Protein AF-X1TTU9-F1 (afdb_monomer)

Structure (mmCIF, N/CA/C/O backbone):
data_AF-X1TTU9-F1
#
_entry.id   AF-X1TTU9-F1
#
loop_
_atom_site.group_PDB
_atom_site.id
_atom_site.type_symbol
_atom_site.label_atom_id
_atom_site.label_alt_id
_atom_site.label_comp_id
_atom_site.label_asym_id
_atom_site.label_entity_id
_atom_site.label_seq_id
_atom_site.pdbx_PDB_ins_code
_atom_site.Cartn_x
_atom_site.Cartn_y
_atom_site.Cartn_z
_atom_site.occupancy
_atom_site.B_iso_or_equiv
_atom_site.auth_seq_id
_atom_site.auth_comp_id
_atom_site.auth_asym_id
_atom_site.auth_atom_id
_atom_site.pdbx_PDB_model_num
ATOM 1 N N . GLN A 1 1 ? -13.436 -15.007 9.966 1.00 61.19 1 GLN A N 1
ATOM 2 C CA . GLN A 1 1 ? -13.806 -14.209 8.776 1.00 61.19 1 GLN A CA 1
ATOM 3 C C . GLN A 1 1 ? -12.662 -14.328 7.769 1.00 61.19 1 GLN A C 1
ATOM 5 O O . GLN A 1 1 ? -11.528 -14.235 8.210 1.00 61.19 1 GLN A O 1
ATOM 10 N N . LEU A 1 2 ? -12.915 -14.636 6.487 1.00 86.12 2 LEU A N 1
ATOM 11 C CA . LEU A 1 2 ? -11.854 -14.957 5.498 1.00 86.12 2 LEU A CA 1
ATOM 12 C C . LEU A 1 2 ? -11.756 -13.965 4.325 1.00 86.12 2 LEU A C 1
ATOM 14 O O . LEU A 1 2 ? -10.902 -14.127 3.462 1.00 86.12 2 LEU A O 1
ATOM 18 N N . ILE A 1 3 ? -12.648 -12.972 4.262 1.00 93.69 3 ILE A N 1
ATOM 19 C CA . ILE A 1 3 ? -12.737 -12.020 3.150 1.00 93.69 3 ILE A CA 1
ATOM 20 C C . ILE A 1 3 ? -12.595 -10.604 3.705 1.00 93.69 3 ILE A C 1
ATOM 22 O O . ILE A 1 3 ? -13.312 -10.235 4.641 1.00 93.69 3 ILE A O 1
ATOM 26 N N . SER A 1 4 ? -11.697 -9.834 3.090 1.00 93.62 4 SER A N 1
ATOM 27 C CA . SER A 1 4 ? -11.524 -8.397 3.295 1.00 93.62 4 SER A CA 1
ATOM 28 C C . SER A 1 4 ? -11.776 -7.662 1.979 1.00 93.62 4 SER A C 1
ATOM 30 O O . SER A 1 4 ? -11.361 -8.128 0.916 1.00 93.62 4 SER A O 1
ATOM 32 N N . VAL A 1 5 ? -12.494 -6.543 2.040 1.00 95.69 5 VAL A N 1
ATOM 33 C CA . VAL A 1 5 ? -12.853 -5.712 0.889 1.00 95.69 5 VAL A CA 1
ATOM 34 C C . VAL A 1 5 ? -12.137 -4.371 0.998 1.00 95.69 5 VAL A C 1
ATOM 36 O O . VAL A 1 5 ? -12.402 -3.582 1.906 1.00 95.69 5 VAL A O 1
ATOM 39 N N . ASN A 1 6 ? -11.255 -4.104 0.035 1.00 92.25 6 ASN A N 1
ATOM 40 C CA . ASN A 1 6 ? -10.406 -2.914 -0.029 1.00 92.25 6 ASN A CA 1
ATOM 41 C C . ASN A 1 6 ? -10.705 -2.070 -1.283 1.00 92.25 6 ASN A C 1
ATOM 43 O O . ASN A 1 6 ? -11.338 -2.547 -2.223 1.00 92.25 6 ASN A O 1
ATOM 47 N N . GLY A 1 7 ? -10.167 -0.845 -1.323 1.00 81.12 7 GLY A N 1
ATOM 48 C CA . GLY A 1 7 ? -10.163 0.033 -2.502 1.00 81.12 7 GLY A CA 1
ATOM 49 C C . GLY A 1 7 ? -11.429 0.874 -2.688 1.00 81.12 7 GLY A C 1
ATOM 50 O O . GLY A 1 7 ? -12.451 0.612 -2.062 1.00 81.12 7 GLY A O 1
ATOM 51 N N . VAL A 1 8 ? -11.347 1.890 -3.552 1.00 79.62 8 VAL A N 1
ATOM 52 C CA . VAL A 1 8 ? -12.430 2.844 -3.855 1.00 79.62 8 VAL A CA 1
ATOM 53 C C . VAL A 1 8 ? -12.828 2.821 -5.337 1.00 79.62 8 VAL A C 1
ATOM 55 O O . VAL A 1 8 ? -11.989 2.491 -6.181 1.00 79.62 8 VAL A O 1
ATOM 58 N N . PRO A 1 9 ? -14.060 3.251 -5.674 1.00 78.00 9 PRO A N 1
ATOM 59 C CA . PRO A 1 9 ? -15.167 3.536 -4.753 1.00 78.00 9 PRO A CA 1
ATOM 60 C C . PRO A 1 9 ? -15.991 2.276 -4.438 1.00 78.00 9 PRO A C 1
ATOM 62 O O . PRO A 1 9 ? -16.309 1.495 -5.338 1.00 78.00 9 PRO A O 1
ATOM 65 N N . LYS A 1 10 ? -16.383 2.095 -3.169 1.00 93.00 10 LYS A N 1
ATOM 66 C CA . LYS A 1 10 ? -17.421 1.126 -2.783 1.00 93.00 10 LYS A CA 1
ATOM 67 C C . LYS A 1 10 ? -18.764 1.851 -2.738 1.00 93.00 10 LYS A C 1
ATOM 69 O O . LYS A 1 10 ? -18.966 2.724 -1.902 1.00 93.00 10 LYS A O 1
ATOM 74 N N . ASP A 1 11 ? -19.677 1.503 -3.640 1.00 93.31 11 ASP A N 1
ATOM 75 C CA . ASP A 1 11 ? -21.033 2.054 -3.604 1.00 93.31 11 ASP A CA 1
ATOM 76 C C . ASP A 1 11 ? -21.875 1.457 -2.455 1.00 93.31 11 ASP A C 1
ATOM 78 O O . ASP A 1 11 ? -21.526 0.436 -1.848 1.00 93.31 11 ASP A O 1
ATOM 82 N N . GLU A 1 12 ? -23.016 2.089 -2.164 1.00 94.88 12 GLU A N 1
ATOM 83 C CA . GLU A 1 12 ? -23.943 1.655 -1.111 1.00 94.88 12 GLU A CA 1
ATOM 84 C C . GLU A 1 12 ? -24.384 0.192 -1.295 1.00 94.88 12 GLU A C 1
ATOM 86 O O . GLU A 1 12 ? -24.512 -0.557 -0.322 1.00 94.88 12 GLU A O 1
ATOM 91 N N . GLN A 1 13 ? -24.588 -0.258 -2.539 1.00 95.94 13 GLN A N 1
ATOM 92 C CA . GLN A 1 13 ? -25.007 -1.631 -2.823 1.00 95.94 13 GLN A CA 1
ATOM 93 C C . GLN A 1 13 ? -23.890 -2.635 -2.497 1.00 95.94 13 GLN A C 1
ATOM 95 O O . GLN A 1 13 ? -24.151 -3.721 -1.970 1.00 95.94 13 GLN A O 1
ATOM 100 N N . HIS A 1 14 ? -22.644 -2.288 -2.810 1.00 96.19 14 HIS A N 1
ATOM 101 C CA . HIS A 1 14 ? -21.459 -3.070 -2.508 1.00 96.19 14 HIS A CA 1
ATOM 102 C C . HIS A 1 14 ? -21.266 -3.191 -1.000 1.00 96.19 14 HIS A C 1
ATOM 104 O O . HIS A 1 14 ? -21.102 -4.308 -0.507 1.00 96.19 14 HIS A O 1
ATOM 110 N N . ILE A 1 15 ? -21.385 -2.085 -0.266 1.00 97.00 15 ILE A N 1
ATOM 111 C CA . ILE A 1 15 ? -21.296 -2.067 1.199 1.00 97.00 15 ILE A CA 1
ATOM 112 C C . ILE A 1 15 ? -22.413 -2.904 1.829 1.00 97.00 15 ILE A C 1
ATOM 114 O O . ILE A 1 15 ? -22.133 -3.777 2.648 1.00 97.00 15 ILE A O 1
ATOM 118 N N . ASN A 1 16 ? -23.659 -2.759 1.373 1.00 96.81 16 ASN A N 1
ATOM 119 C CA . ASN A 1 16 ? -24.776 -3.585 1.842 1.00 96.81 16 ASN A CA 1
ATOM 120 C C . ASN A 1 16 ? -24.522 -5.089 1.660 1.00 96.81 16 ASN A C 1
ATOM 122 O O . ASN A 1 16 ? -24.826 -5.897 2.543 1.00 96.81 16 ASN A O 1
ATOM 126 N N . ARG A 1 17 ? -23.943 -5.495 0.519 1.00 96.56 17 ARG A N 1
ATOM 127 C CA . ARG A 1 17 ? -23.533 -6.892 0.303 1.00 96.56 17 ARG A CA 1
ATOM 128 C C . ARG A 1 17 ? -22.432 -7.306 1.275 1.00 96.56 17 ARG A C 1
ATOM 130 O O . ARG A 1 17 ? -22.514 -8.407 1.812 1.00 96.56 17 ARG A O 1
ATOM 137 N N . CYS A 1 18 ? -21.445 -6.445 1.512 1.00 96.69 18 CYS A N 1
ATOM 138 C CA . CYS A 1 18 ? -20.353 -6.713 2.443 1.00 96.69 18 CYS A CA 1
ATOM 139 C C . CYS A 1 18 ? -20.877 -6.988 3.860 1.00 96.69 18 CYS A C 1
ATOM 141 O O . CYS A 1 18 ? -20.596 -8.047 4.424 1.00 96.69 18 CYS A O 1
ATOM 143 N N . VAL A 1 19 ? -21.728 -6.103 4.386 1.00 96.81 19 VAL A N 1
ATOM 144 C CA . VAL A 1 19 ? -22.351 -6.260 5.711 1.00 96.81 19 VAL A CA 1
ATOM 145 C C . VAL A 1 19 ? -23.201 -7.535 5.779 1.00 96.81 19 VAL A C 1
ATOM 147 O O . VAL A 1 19 ? -23.077 -8.339 6.707 1.00 96.81 19 VAL A O 1
ATOM 150 N N . ARG A 1 20 ? -24.018 -7.803 4.750 1.00 96.50 20 ARG A N 1
ATOM 151 C CA . ARG A 1 20 ? -24.849 -9.019 4.681 1.00 96.50 20 ARG A CA 1
ATOM 152 C C . ARG A 1 20 ? -24.027 -10.308 4.671 1.00 96.50 20 ARG A C 1
ATOM 154 O O . ARG A 1 20 ? -24.479 -11.320 5.204 1.00 96.50 20 ARG A O 1
ATOM 161 N N . GLN A 1 21 ? -22.849 -10.299 4.060 1.00 96.25 21 GLN A N 1
ATOM 162 C CA . GLN A 1 21 ? -21.954 -11.457 4.037 1.00 96.25 21 GLN A CA 1
ATOM 163 C C . GLN A 1 21 ? -21.027 -11.514 5.256 1.00 96.25 21 GLN A C 1
ATOM 165 O O . GLN A 1 21 ? -20.333 -12.510 5.439 1.00 96.25 21 GLN A O 1
ATOM 170 N N . GLY A 1 22 ? -21.032 -10.477 6.101 1.00 94.62 22 GLY A N 1
ATOM 171 C CA . GLY A 1 22 ? -20.121 -10.367 7.231 1.00 94.62 22 GLY A CA 1
ATOM 172 C C . GLY A 1 22 ? -18.674 -10.412 6.757 1.00 94.62 22 GLY A C 1
ATOM 173 O O . GLY A 1 22 ? -17.899 -11.219 7.264 1.00 94.62 22 GLY A O 1
ATOM 174 N N . VAL A 1 23 ? -18.313 -9.608 5.752 1.00 95.06 23 VAL A N 1
ATOM 175 C CA . VAL A 1 23 ? -16.916 -9.428 5.310 1.00 95.06 23 VAL A CA 1
ATOM 176 C C . VAL A 1 23 ? -16.310 -8.205 5.984 1.00 95.06 23 VAL A C 1
ATOM 178 O O . VAL A 1 23 ? -17.029 -7.286 6.374 1.00 95.06 23 VAL A O 1
ATOM 181 N N . ARG A 1 24 ? -14.985 -8.196 6.116 1.00 95.81 24 ARG A N 1
ATOM 182 C CA . ARG A 1 24 ? -14.265 -7.046 6.654 1.00 95.81 24 ARG A CA 1
ATOM 183 C C . ARG A 1 24 ? -14.185 -5.955 5.599 1.00 95.81 24 ARG A C 1
ATOM 185 O O . ARG A 1 24 ? -13.967 -6.262 4.427 1.00 95.81 24 ARG A O 1
ATOM 192 N N . ILE A 1 25 ? -14.344 -4.700 6.004 1.00 97.38 25 ILE A N 1
ATOM 193 C CA . ILE A 1 25 ? -14.293 -3.559 5.084 1.00 97.38 25 ILE A CA 1
ATOM 194 C C . ILE A 1 25 ? -13.137 -2.646 5.479 1.00 97.38 25 ILE A C 1
ATOM 196 O O . ILE A 1 25 ? -13.065 -2.171 6.608 1.00 97.38 25 ILE A O 1
ATOM 200 N N . THR A 1 26 ? -12.236 -2.373 4.543 1.00 97.19 26 THR A N 1
ATOM 201 C CA . THR A 1 26 ? -11.223 -1.330 4.712 1.00 97.19 26 THR A CA 1
ATOM 202 C C . THR A 1 26 ? -11.758 -0.029 4.127 1.00 97.19 26 THR A C 1
ATOM 204 O O . THR A 1 26 ? -11.916 0.089 2.906 1.00 97.19 26 THR A O 1
ATOM 207 N N . ILE A 1 27 ? -12.042 0.926 5.007 1.00 96.88 27 ILE A N 1
ATOM 208 C CA . ILE A 1 27 ? -12.545 2.257 4.676 1.00 96.88 27 ILE A CA 1
ATOM 209 C C . ILE A 1 27 ? -11.408 3.082 4.078 1.00 96.88 27 ILE A C 1
ATOM 211 O O . ILE A 1 27 ? -10.314 3.163 4.645 1.00 96.88 27 ILE A O 1
ATOM 215 N N . ASP A 1 28 ? -11.681 3.674 2.920 1.00 93.62 28 ASP A N 1
ATOM 216 C CA . ASP A 1 28 ? -10.693 4.399 2.106 1.00 93.62 28 ASP A CA 1
ATOM 217 C C . ASP A 1 28 ? -11.220 5.771 1.624 1.00 93.62 28 ASP A C 1
ATOM 219 O O . ASP A 1 28 ? -10.519 6.508 0.939 1.00 93.62 28 ASP A O 1
ATOM 223 N N . SER A 1 29 ? -12.455 6.131 1.996 1.00 91.75 29 SER A N 1
ATOM 224 C CA . SER A 1 29 ? -13.060 7.457 1.788 1.00 91.75 29 SER A CA 1
ATOM 225 C C . SER A 1 29 ? -14.111 7.751 2.867 1.00 91.75 29 SER A C 1
ATOM 227 O O . SER A 1 29 ? -14.613 6.823 3.508 1.00 91.75 29 SER A O 1
ATOM 229 N N . LEU A 1 30 ? -14.416 9.032 3.104 1.00 90.50 30 LEU A N 1
ATOM 230 C CA . LEU A 1 30 ? -15.305 9.468 4.191 1.00 90.50 30 LEU A CA 1
ATOM 231 C C . LEU A 1 30 ? -16.747 8.974 4.000 1.00 90.50 30 LEU A C 1
ATOM 233 O O . LEU A 1 30 ? -17.415 8.605 4.964 1.00 90.50 30 LEU A O 1
ATOM 237 N N . GLU A 1 31 ? -17.208 8.938 2.751 1.00 89.75 31 GLU A N 1
ATOM 238 C CA . GLU A 1 31 ? -18.581 8.611 2.364 1.00 89.75 31 GLU A CA 1
ATOM 239 C C . GLU A 1 31 ? -18.940 7.145 2.644 1.00 89.75 31 GLU A C 1
ATOM 241 O O . GLU A 1 31 ? -20.110 6.812 2.827 1.00 89.75 31 GLU A O 1
ATOM 246 N N . GLU A 1 32 ? -17.945 6.253 2.697 1.00 94.69 32 GLU A N 1
ATOM 247 C CA . GLU A 1 32 ? -18.173 4.828 2.948 1.00 94.69 32 GLU A CA 1
ATOM 248 C C . GLU A 1 32 ? -18.738 4.565 4.349 1.00 94.69 32 GLU A C 1
ATOM 250 O O . GLU A 1 32 ? -19.518 3.627 4.515 1.00 94.69 32 GLU A O 1
ATOM 255 N N . LEU A 1 33 ? -18.390 5.383 5.351 1.00 95.88 33 LEU A N 1
ATOM 256 C CA . LEU A 1 33 ? -18.820 5.151 6.731 1.00 95.88 33 LEU A CA 1
ATOM 257 C C . LEU A 1 33 ? -20.339 5.273 6.894 1.00 95.88 33 LEU A C 1
ATOM 259 O O . LEU A 1 33 ? -20.942 4.425 7.549 1.00 95.88 33 LEU A O 1
ATOM 263 N N . ASP A 1 34 ? -20.964 6.264 6.258 1.00 94.81 34 ASP A N 1
ATOM 264 C CA . ASP A 1 34 ? -22.411 6.485 6.372 1.00 94.81 34 ASP A CA 1
ATOM 265 C C . ASP A 1 34 ? -23.200 5.310 5.765 1.00 94.81 34 ASP A C 1
ATOM 267 O O . ASP A 1 34 ? -24.204 4.855 6.320 1.00 94.81 34 ASP A O 1
ATOM 271 N N . TYR A 1 35 ? -22.711 4.746 4.654 1.00 96.00 35 TYR A N 1
ATOM 272 C CA . TYR A 1 35 ? -23.292 3.538 4.064 1.00 96.00 35 TYR A CA 1
ATOM 273 C C . TYR A 1 35 ? -23.089 2.303 4.949 1.00 96.00 35 TYR A C 1
ATOM 275 O O . TYR A 1 35 ? -23.983 1.456 5.022 1.00 96.00 35 TYR A O 1
ATOM 283 N N . ILE A 1 36 ? -21.930 2.181 5.610 1.00 97.50 36 ILE A N 1
ATOM 284 C CA . ILE A 1 36 ? -21.631 1.067 6.521 1.00 97.50 36 ILE A CA 1
ATOM 285 C C . ILE A 1 36 ? -22.546 1.130 7.742 1.00 97.50 36 ILE A C 1
ATOM 287 O O . ILE A 1 36 ? -23.181 0.128 8.059 1.00 97.50 36 ILE A O 1
ATOM 291 N N . GLU A 1 37 ? -22.655 2.290 8.391 1.00 97.06 37 GLU A N 1
ATOM 292 C CA . GLU A 1 37 ? -23.492 2.501 9.576 1.00 97.06 37 GLU A CA 1
ATOM 293 C C . GLU A 1 37 ? -24.964 2.190 9.284 1.00 97.06 37 GLU A C 1
ATOM 295 O O . GLU A 1 37 ? -25.609 1.432 10.020 1.00 97.06 37 GLU A O 1
ATOM 300 N N . LYS A 1 38 ? -25.480 2.713 8.164 1.00 97.00 38 LYS A N 1
ATOM 301 C CA . LYS A 1 38 ? -26.844 2.443 7.707 1.00 97.00 38 LYS A CA 1
ATOM 302 C C . LYS A 1 38 ? -27.068 0.948 7.477 1.00 97.00 38 LYS A C 1
ATOM 304 O O . LYS A 1 38 ? -27.996 0.377 8.045 1.00 97.00 38 LYS A O 1
ATOM 309 N N . ALA A 1 39 ? -26.209 0.300 6.689 1.00 97.69 39 ALA A N 1
ATOM 310 C CA . ALA A 1 39 ? -26.349 -1.120 6.370 1.00 97.69 39 ALA A CA 1
ATOM 311 C C . ALA A 1 39 ? -26.217 -2.015 7.615 1.00 97.69 39 ALA A C 1
ATOM 313 O O . ALA A 1 39 ? -26.964 -2.983 7.761 1.00 97.69 39 ALA A O 1
ATOM 314 N N . ALA A 1 40 ? -25.287 -1.698 8.518 1.00 97.75 40 ALA A N 1
ATOM 315 C CA . ALA A 1 40 ? -25.072 -2.420 9.768 1.00 97.75 40 ALA A CA 1
ATOM 316 C C . ALA A 1 40 ? -26.302 -2.341 10.685 1.00 97.75 40 ALA A C 1
ATOM 318 O O . ALA A 1 40 ? -26.746 -3.363 11.215 1.00 97.75 40 ALA A O 1
ATOM 319 N N . SER A 1 41 ? -26.902 -1.154 10.788 1.00 96.88 41 SER A N 1
ATOM 320 C CA . SER A 1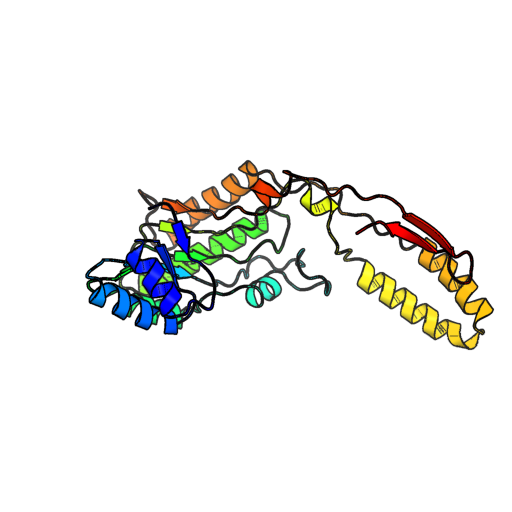 41 ? -28.106 -0.911 11.587 1.00 96.88 41 SER A CA 1
ATOM 321 C C . SER A 1 41 ? -29.348 -1.576 10.989 1.00 96.88 41 SER A C 1
ATOM 323 O O . SER A 1 41 ? -30.067 -2.280 11.694 1.00 96.88 41 SER A O 1
ATOM 325 N N . GLU A 1 42 ? -29.584 -1.430 9.680 1.00 97.31 42 GLU A N 1
ATOM 326 C CA . GLU A 1 42 ? -30.736 -2.036 8.991 1.00 97.31 42 GLU A CA 1
ATOM 327 C C . GLU A 1 42 ? -30.702 -3.573 9.020 1.00 97.31 42 GLU A C 1
ATOM 329 O O . GLU A 1 42 ? -31.747 -4.223 9.080 1.00 97.31 42 GLU A O 1
ATOM 334 N N . LEU A 1 43 ? -29.506 -4.166 8.978 1.00 96.69 43 LEU A N 1
ATOM 335 C CA . LEU A 1 43 ? -29.321 -5.619 8.998 1.00 96.69 43 LEU A CA 1
ATOM 336 C C . LEU A 1 43 ? -29.153 -6.192 10.413 1.00 96.69 43 LEU A C 1
ATOM 338 O O . LEU A 1 43 ? -29.123 -7.419 10.545 1.00 96.69 43 LEU A O 1
ATOM 342 N N . GLY A 1 44 ? -29.032 -5.345 11.441 1.00 96.00 44 GLY A N 1
ATOM 343 C CA . GLY A 1 44 ? -28.788 -5.755 12.827 1.00 96.00 44 GLY A CA 1
ATOM 344 C C . GLY A 1 44 ? -27.497 -6.561 12.983 1.00 96.00 44 GLY A C 1
ATOM 345 O O . GLY A 1 44 ? -27.500 -7.620 13.613 1.00 96.00 44 GLY A O 1
ATOM 346 N N . ARG A 1 45 ? -26.412 -6.127 12.328 1.00 94.75 45 ARG A N 1
ATOM 347 C CA . ARG A 1 45 ? -25.124 -6.834 12.312 1.00 94.75 45 ARG A CA 1
ATOM 348 C C . ARG A 1 45 ? -23.968 -5.907 12.632 1.00 94.75 45 ARG A C 1
ATOM 350 O O . ARG A 1 45 ? -23.795 -4.892 11.966 1.00 94.75 45 ARG A O 1
ATOM 357 N N . THR A 1 46 ? -23.097 -6.352 13.531 1.00 96.38 46 THR A N 1
ATOM 358 C CA . THR A 1 46 ? -21.806 -5.706 13.760 1.00 96.38 46 THR A CA 1
ATOM 359 C C . THR A 1 46 ? -20.876 -5.927 12.567 1.00 96.38 46 THR A C 1
ATOM 361 O O . THR A 1 46 ? -20.591 -7.067 12.189 1.00 96.38 46 THR A O 1
ATOM 364 N N . THR A 1 47 ? -20.406 -4.836 11.966 1.00 97.19 47 THR A N 1
ATOM 365 C CA . THR A 1 47 ? -19.462 -4.854 10.841 1.00 97.19 47 THR A CA 1
ATOM 366 C C . THR A 1 47 ? -18.072 -4.467 11.314 1.00 97.19 47 THR A C 1
ATOM 368 O O . THR A 1 47 ? -17.885 -3.389 11.867 1.00 97.19 47 THR A O 1
ATOM 371 N N . GLN A 1 48 ? -17.088 -5.326 11.054 1.00 97.75 48 GLN A N 1
ATOM 372 C CA . GLN A 1 48 ? -15.689 -5.041 11.364 1.00 97.75 48 GLN A CA 1
ATOM 373 C C . GLN A 1 48 ? -15.044 -4.214 10.257 1.00 97.75 48 GLN A C 1
ATOM 375 O O . GLN A 1 48 ? -15.084 -4.598 9.079 1.00 97.75 48 GLN A O 1
ATOM 380 N N . VAL A 1 49 ? -14.419 -3.104 10.643 1.00 98.00 49 VAL A N 1
ATOM 381 C CA . VAL A 1 49 ? -13.800 -2.156 9.718 1.00 98.00 49 VAL A CA 1
ATOM 382 C C . VAL A 1 49 ? -12.353 -1.842 10.074 1.00 98.00 49 VAL A C 1
ATOM 384 O O . VAL A 1 49 ? -11.954 -1.849 11.239 1.00 98.00 49 VAL A O 1
ATOM 387 N N . ARG A 1 50 ? -11.566 -1.527 9.045 1.00 97.75 50 ARG A N 1
ATOM 388 C CA . ARG A 1 50 ? -10.227 -0.941 9.167 1.00 97.75 50 ARG A CA 1
ATOM 389 C C . ARG A 1 50 ? -10.206 0.441 8.538 1.00 97.75 50 ARG A C 1
ATOM 391 O O . ARG A 1 50 ? -10.899 0.661 7.548 1.00 97.75 50 ARG A O 1
ATOM 398 N N . LEU A 1 51 ? -9.357 1.328 9.043 1.00 98.00 51 LEU A N 1
ATOM 399 C CA . LEU A 1 51 ? -9.069 2.609 8.392 1.00 98.00 51 LEU A CA 1
ATOM 400 C C . LEU A 1 51 ? -7.776 2.496 7.580 1.00 98.00 51 LEU A C 1
ATOM 402 O O . LEU A 1 51 ? -6.744 2.062 8.104 1.00 98.00 51 LEU A O 1
ATOM 406 N N . ARG A 1 52 ? -7.823 2.867 6.296 1.00 97.50 52 ARG A N 1
ATOM 407 C CA . ARG A 1 52 ? -6.641 2.854 5.432 1.00 97.50 52 ARG A CA 1
ATOM 408 C C . ARG A 1 52 ? -5.802 4.107 5.638 1.00 97.50 52 ARG A C 1
ATOM 410 O O . ARG A 1 52 ? -6.184 5.178 5.186 1.00 97.50 52 ARG A O 1
ATOM 417 N N . LEU A 1 53 ? -4.644 3.966 6.267 1.00 96.88 53 LEU A N 1
ATOM 418 C CA . LEU A 1 53 ? -3.683 5.049 6.439 1.00 96.88 53 LEU A CA 1
ATOM 419 C C . LEU A 1 53 ? -2.858 5.259 5.169 1.00 96.88 53 LEU A C 1
ATOM 421 O O . LEU A 1 53 ? -2.567 4.316 4.425 1.00 96.88 53 LEU A O 1
ATOM 425 N N . LYS A 1 54 ? -2.420 6.504 4.970 1.00 93.31 54 LYS A N 1
ATOM 426 C CA . LYS A 1 54 ? -1.434 6.870 3.950 1.00 93.31 54 LYS A CA 1
ATOM 427 C C . LYS A 1 54 ? -0.271 7.665 4.553 1.00 93.31 54 LYS A C 1
ATOM 429 O O . LYS A 1 54 ? -0.159 8.869 4.321 1.00 93.31 54 LYS A O 1
ATOM 434 N N . PRO A 1 55 ? 0.595 7.021 5.355 1.00 94.00 55 PRO A N 1
ATOM 435 C CA . PRO A 1 55 ? 1.696 7.718 6.002 1.00 94.00 55 PRO A CA 1
ATOM 436 C C . PRO A 1 55 ? 2.782 8.110 4.982 1.00 94.00 55 PRO A C 1
ATOM 438 O O . PRO A 1 55 ? 3.109 7.318 4.098 1.00 94.00 55 PRO A O 1
ATOM 441 N N . PRO A 1 56 ? 3.396 9.297 5.087 1.00 92.44 56 PRO A N 1
ATOM 442 C CA . PRO A 1 56 ? 4.520 9.667 4.232 1.00 92.44 56 PRO A CA 1
ATOM 443 C C . PRO A 1 56 ? 5.789 8.879 4.599 1.00 92.44 56 PRO A C 1
ATOM 445 O O . PRO A 1 56 ? 6.217 8.868 5.754 1.00 92.44 56 PRO A O 1
ATOM 448 N N . VAL A 1 57 ? 6.436 8.258 3.607 1.00 92.62 57 VAL A N 1
ATOM 449 C CA . VAL A 1 57 ? 7.663 7.448 3.778 1.00 92.62 57 VAL A CA 1
ATOM 450 C C . VAL A 1 57 ? 8.919 8.325 3.649 1.00 92.62 57 VAL A C 1
ATOM 452 O O . VAL A 1 57 ? 9.761 8.121 2.780 1.00 92.62 57 VAL A O 1
ATOM 455 N N . SER A 1 58 ? 9.040 9.345 4.501 1.00 89.75 58 SER A N 1
ATOM 456 C CA . SER A 1 58 ? 10.053 10.408 4.355 1.00 89.75 58 SER A CA 1
ATOM 457 C C 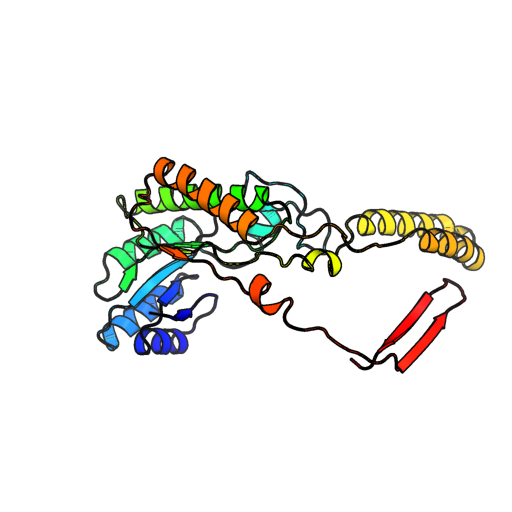. SER A 1 58 ? 11.511 9.958 4.536 1.00 89.75 58 SER A C 1
ATOM 459 O O . SER A 1 58 ? 12.423 10.641 4.081 1.00 89.75 58 SER A O 1
ATOM 461 N N . ASP A 1 59 ? 11.750 8.810 5.172 1.00 90.62 59 ASP A N 1
ATOM 462 C CA . ASP A 1 59 ? 13.104 8.312 5.464 1.00 90.62 59 ASP A CA 1
ATOM 463 C C . ASP A 1 59 ? 13.744 7.551 4.280 1.00 90.62 59 ASP A C 1
ATOM 465 O O . ASP A 1 59 ? 14.847 7.005 4.404 1.00 90.62 59 ASP A O 1
ATOM 469 N N . PHE A 1 60 ? 13.066 7.486 3.126 1.00 93.38 60 PHE A N 1
ATOM 470 C CA . PHE A 1 60 ? 13.551 6.794 1.932 1.00 93.38 60 PHE A CA 1
ATOM 471 C C . PHE A 1 60 ? 13.260 7.592 0.649 1.00 93.38 60 PHE A C 1
ATOM 473 O O . PHE A 1 60 ? 12.167 7.531 0.095 1.00 93.38 60 PHE A O 1
ATOM 480 N N . ILE A 1 61 ? 14.278 8.300 0.154 1.00 92.19 61 ILE A N 1
ATOM 481 C CA . ILE A 1 61 ? 14.177 9.256 -0.968 1.00 92.19 61 ILE A CA 1
ATOM 482 C C . ILE A 1 61 ? 14.970 8.832 -2.217 1.00 92.19 61 ILE A C 1
ATOM 484 O O . ILE A 1 61 ? 15.363 9.673 -3.024 1.00 92.19 61 ILE A O 1
ATOM 488 N N . ASP A 1 62 ? 15.252 7.535 -2.372 1.00 90.31 62 ASP A N 1
ATOM 489 C CA . ASP A 1 62 ? 15.864 7.017 -3.606 1.00 90.31 62 ASP A CA 1
ATOM 490 C C . ASP A 1 62 ? 14.880 7.121 -4.787 1.00 90.31 62 ASP A C 1
ATOM 492 O O . ASP A 1 62 ? 13.687 7.369 -4.592 1.00 90.31 62 ASP A O 1
ATOM 496 N N . HIS A 1 63 ? 15.351 6.906 -6.012 1.00 85.44 63 HIS A N 1
ATOM 497 C CA . HIS A 1 63 ? 14.488 6.848 -7.191 1.00 85.44 63 HIS A CA 1
ATOM 498 C C . HIS A 1 63 ? 13.480 5.694 -7.100 1.00 85.44 63 HIS A C 1
ATOM 500 O O . HIS A 1 63 ? 13.776 4.618 -6.578 1.00 85.44 63 HIS A O 1
ATOM 506 N N . SER A 1 64 ? 12.271 5.928 -7.606 1.00 87.25 64 SER A N 1
ATOM 507 C CA . SER A 1 64 ? 11.229 4.916 -7.606 1.00 87.25 64 SER A CA 1
ATOM 508 C C . SER A 1 64 ? 11.407 3.917 -8.745 1.00 87.25 64 SER A C 1
ATOM 510 O O . SER A 1 64 ? 11.391 4.290 -9.914 1.00 87.25 64 SER A O 1
ATOM 512 N N . ASP A 1 65 ? 11.407 2.633 -8.394 1.00 80.69 65 ASP A N 1
ATOM 513 C CA . ASP A 1 65 ? 11.420 1.513 -9.328 1.00 80.69 65 ASP A CA 1
ATOM 514 C C . ASP A 1 65 ? 10.108 1.309 -10.111 1.00 80.69 65 ASP A C 1
ATOM 516 O O . ASP A 1 65 ? 10.000 0.427 -10.963 1.00 80.69 65 ASP A O 1
ATOM 520 N N . PHE A 1 66 ? 9.069 2.073 -9.773 1.00 78.88 66 PHE A N 1
ATOM 521 C CA . PHE A 1 66 ? 7.722 1.903 -10.314 1.00 78.88 66 PHE A CA 1
ATOM 522 C C . PHE A 1 66 ? 7.318 3.013 -11.292 1.00 78.88 66 PHE A C 1
ATOM 524 O O . PHE A 1 66 ? 6.406 2.812 -12.092 1.00 78.88 66 PHE A O 1
ATOM 531 N N . SER A 1 67 ? 7.974 4.176 -11.243 1.00 75.88 67 SER A N 1
ATOM 532 C CA . SER A 1 67 ? 7.680 5.286 -12.153 1.00 75.88 67 SER A CA 1
ATOM 533 C C . SER A 1 67 ? 8.409 5.072 -13.477 1.00 75.88 67 SER A C 1
ATOM 535 O O . SER A 1 67 ? 9.631 4.939 -13.511 1.00 75.88 67 SER A O 1
ATOM 537 N N . ALA A 1 68 ? 7.654 5.047 -14.576 1.00 67.62 68 ALA A N 1
ATOM 538 C CA . ALA A 1 68 ? 8.219 4.978 -15.924 1.00 67.62 68 ALA A CA 1
ATOM 539 C C . ALA A 1 68 ? 8.810 6.332 -16.361 1.00 67.62 68 ALA A C 1
ATOM 541 O O . ALA A 1 68 ? 9.591 6.412 -17.303 1.00 67.62 68 ALA A O 1
ATOM 542 N N . GLU A 1 69 ? 8.437 7.407 -15.665 1.00 65.81 69 GLU A N 1
ATOM 543 C CA . GLU A 1 69 ? 8.758 8.794 -15.987 1.00 65.81 69 GLU A CA 1
ATOM 544 C C . GLU A 1 69 ? 10.164 9.230 -15.522 1.00 65.81 69 GLU A C 1
ATOM 546 O O . GLU A 1 69 ? 10.569 10.366 -15.778 1.00 65.81 69 GLU A O 1
ATOM 551 N N . GLY A 1 70 ? 10.939 8.341 -14.885 1.00 66.19 70 GLY A N 1
ATOM 552 C CA . GLY A 1 70 ? 12.362 8.542 -14.589 1.00 66.19 70 GLY A CA 1
ATOM 553 C C . GLY A 1 70 ? 12.694 8.674 -13.099 1.00 66.19 70 GLY A C 1
ATOM 554 O O . GLY A 1 70 ? 12.201 7.915 -12.271 1.00 66.19 70 GLY A O 1
ATOM 555 N N . LEU A 1 71 ? 13.585 9.618 -12.758 1.00 78.69 71 LEU A N 1
ATOM 556 C CA . LEU A 1 71 ? 14.179 9.810 -11.420 1.00 78.69 71 LEU A CA 1
ATOM 557 C C . LEU A 1 71 ? 13.212 10.476 -10.421 1.00 78.69 71 LEU A C 1
ATOM 559 O O . LEU A 1 71 ? 13.525 11.507 -9.824 1.00 78.69 71 LEU A O 1
ATOM 563 N N . VAL A 1 72 ? 12.016 9.913 -10.259 1.00 86.06 72 VAL A N 1
ATOM 564 C CA . VAL A 1 72 ? 11.033 10.385 -9.278 1.00 86.06 72 VAL A CA 1
ATOM 565 C C . VAL A 1 72 ? 11.410 9.854 -7.891 1.00 86.06 72 VAL A C 1
ATOM 567 O O . VAL A 1 72 ? 11.586 8.641 -7.755 1.00 86.06 72 VAL A O 1
ATOM 570 N N . PRO A 1 73 ? 11.513 10.706 -6.852 1.00 90.25 73 PRO A N 1
ATOM 571 C CA . PRO A 1 73 ? 11.748 10.253 -5.485 1.00 90.25 73 PRO A CA 1
ATOM 572 C C . PRO A 1 73 ? 10.657 9.296 -4.995 1.00 90.25 73 PRO A C 1
ATOM 574 O O . PRO A 1 73 ? 9.468 9.485 -5.258 1.00 90.25 73 PRO A O 1
ATOM 577 N N . THR A 1 74 ? 11.073 8.260 -4.274 1.00 90.06 74 THR A N 1
ATOM 578 C CA . THR A 1 74 ? 10.208 7.178 -3.792 1.00 90.06 74 THR A CA 1
ATOM 579 C C . THR A 1 74 ? 9.081 7.676 -2.890 1.00 90.06 74 THR A C 1
ATOM 581 O O . THR A 1 74 ? 7.949 7.217 -3.029 1.00 90.06 74 THR A O 1
ATOM 584 N N . ASP A 1 75 ? 9.361 8.614 -1.991 1.00 90.00 75 ASP A N 1
ATOM 585 C CA . ASP A 1 75 ? 8.382 9.202 -1.077 1.00 90.00 75 ASP A CA 1
ATOM 586 C C . ASP A 1 75 ? 7.283 9.967 -1.831 1.00 90.00 75 ASP A C 1
ATOM 588 O O . ASP A 1 75 ? 6.099 9.772 -1.564 1.00 90.00 75 ASP A O 1
ATOM 592 N N . ILE A 1 76 ? 7.653 10.758 -2.841 1.00 90.12 76 ILE A N 1
ATOM 593 C CA . ILE A 1 76 ? 6.700 11.464 -3.704 1.00 90.12 76 ILE A CA 1
ATOM 594 C C . ILE A 1 76 ? 5.885 10.476 -4.538 1.00 90.12 76 ILE A C 1
ATOM 596 O O . ILE A 1 76 ? 4.655 10.564 -4.561 1.00 90.12 76 ILE A O 1
ATOM 600 N N . ALA A 1 77 ? 6.549 9.513 -5.186 1.00 89.56 77 ALA A N 1
ATOM 601 C CA . ALA A 1 77 ? 5.886 8.495 -5.996 1.00 89.56 77 ALA A CA 1
ATOM 602 C C . ALA A 1 77 ? 4.865 7.695 -5.169 1.00 89.56 77 ALA A C 1
ATOM 604 O O . ALA A 1 77 ? 3.745 7.469 -5.624 1.00 89.56 77 ALA A O 1
ATOM 605 N N . ALA A 1 78 ? 5.224 7.327 -3.938 1.00 88.69 78 ALA A N 1
ATOM 606 C CA . ALA A 1 78 ? 4.352 6.614 -3.013 1.00 88.69 78 ALA A CA 1
ATOM 607 C C . ALA A 1 78 ? 3.156 7.457 -2.546 1.00 88.69 78 ALA A C 1
ATOM 609 O O . ALA A 1 78 ? 2.070 6.919 -2.350 1.00 88.69 78 ALA A O 1
ATOM 610 N N . MET A 1 79 ? 3.318 8.774 -2.395 1.00 90.12 79 MET A N 1
ATOM 611 C CA . MET A 1 79 ? 2.231 9.656 -1.956 1.00 90.12 79 MET A CA 1
ATOM 612 C C . MET A 1 79 ? 1.212 9.970 -3.052 1.00 90.12 79 MET A C 1
ATOM 614 O O . MET A 1 79 ? 0.048 10.215 -2.741 1.00 90.12 79 MET A O 1
ATOM 618 N N . VAL A 1 80 ? 1.593 9.943 -4.328 1.00 87.00 80 VAL A N 1
ATOM 619 C CA . VAL A 1 80 ? 0.643 10.148 -5.441 1.00 87.00 80 VAL A CA 1
ATOM 620 C C . VAL A 1 80 ? 0.038 8.842 -5.956 1.00 87.00 80 VAL A C 1
ATOM 622 O O . VAL A 1 80 ? -0.952 8.860 -6.684 1.00 87.00 80 VAL A O 1
ATOM 625 N N . TYR A 1 81 ? 0.603 7.704 -5.557 1.00 80.44 81 TYR A N 1
ATOM 626 C CA . TYR A 1 81 ? 0.120 6.378 -5.909 1.00 80.44 81 TYR A CA 1
ATOM 627 C C . TYR 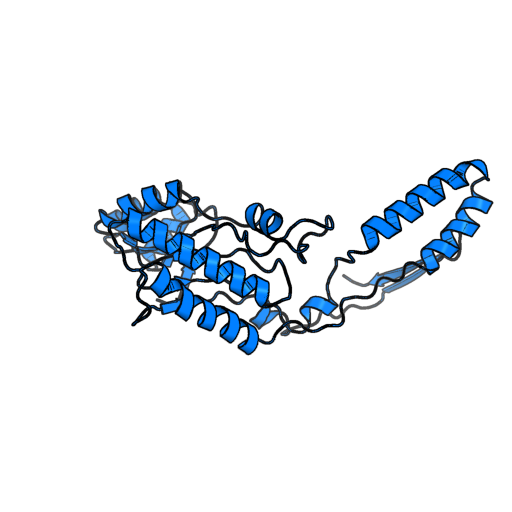A 1 81 ? -0.785 5.805 -4.808 1.00 80.44 81 TYR A C 1
ATOM 629 O O . TYR A 1 81 ? -0.540 5.997 -3.620 1.00 80.44 81 TYR A O 1
ATOM 637 N N . LYS A 1 82 ? -1.836 5.082 -5.221 1.00 83.62 82 LYS A N 1
ATOM 638 C CA . LYS A 1 82 ? -2.840 4.413 -4.366 1.00 83.62 82 LYS A CA 1
ATOM 639 C C . LYS A 1 82 ? -3.647 5.318 -3.422 1.00 83.62 82 LYS A C 1
ATOM 641 O O . LYS A 1 82 ? -3.307 6.466 -3.153 1.00 83.62 82 LYS A O 1
ATOM 646 N N . GLY A 1 83 ? -4.773 4.775 -2.960 1.00 87.25 83 GLY A N 1
ATOM 647 C CA . GLY A 1 83 ? -5.665 5.416 -1.993 1.00 87.25 83 GLY A CA 1
ATOM 648 C C . GLY A 1 83 ? -5.142 5.365 -0.557 1.00 87.25 83 GLY A C 1
ATOM 649 O O . GLY A 1 83 ? -4.161 4.676 -0.258 1.00 87.25 83 GLY A O 1
ATOM 650 N N . GLY A 1 84 ? -5.826 6.106 0.301 1.00 92.25 84 GLY A N 1
ATOM 651 C CA . GLY A 1 84 ? -5.665 6.127 1.745 1.00 92.25 84 GLY A CA 1
ATOM 652 C C . GLY A 1 84 ? -6.061 7.482 2.313 1.00 92.25 84 GLY A C 1
ATOM 653 O O . GLY A 1 84 ? -6.035 8.498 1.617 1.00 92.25 84 GLY A O 1
ATOM 654 N N . LEU A 1 85 ? -6.438 7.470 3.581 1.00 94.44 85 LEU A N 1
ATOM 655 C CA . LEU A 1 85 ? -6.944 8.615 4.317 1.00 94.44 85 LEU A CA 1
ATOM 656 C C . LEU A 1 85 ? -5.784 9.404 4.934 1.00 94.44 85 LEU A C 1
ATOM 658 O O . LEU A 1 85 ? -4.771 8.831 5.357 1.00 94.44 85 LEU A O 1
ATOM 662 N N . VAL A 1 86 ? -5.950 10.725 4.994 1.00 94.56 86 VAL A N 1
ATOM 663 C CA . VAL A 1 86 ? -5.053 11.611 5.748 1.00 94.56 86 VAL A CA 1
ATOM 664 C C . VAL A 1 86 ? -5.385 11.561 7.238 1.00 94.56 86 VAL A C 1
ATOM 666 O O . VAL A 1 86 ? -6.465 11.119 7.628 1.00 94.56 86 VAL A O 1
ATOM 669 N N . PHE A 1 87 ? -4.453 12.011 8.078 1.00 96.44 87 PHE A N 1
ATOM 670 C CA . PHE A 1 87 ? -4.567 11.950 9.536 1.00 96.44 87 PHE A CA 1
ATOM 671 C C . PHE A 1 87 ? -5.910 12.481 10.061 1.00 96.44 87 PHE A C 1
ATOM 673 O O . PHE A 1 87 ? -6.568 11.821 10.863 1.00 96.44 87 PHE A O 1
ATOM 680 N N . GLU A 1 88 ? -6.334 13.650 9.583 1.00 96.75 88 GLU A N 1
ATOM 681 C CA . GLU A 1 88 ? -7.558 14.319 10.019 1.00 96.75 88 GLU A CA 1
ATOM 682 C C . GLU A 1 88 ? -8.806 13.477 9.721 1.00 96.75 88 GLU A C 1
ATOM 684 O O . GLU A 1 88 ? -9.662 13.314 10.593 1.00 96.75 88 GLU A O 1
ATOM 689 N N . ASP A 1 89 ? -8.874 12.882 8.529 1.00 96.88 89 ASP A N 1
ATOM 690 C CA . ASP A 1 89 ? -9.988 12.030 8.108 1.00 96.88 89 ASP A CA 1
ATOM 691 C C . ASP A 1 89 ? -10.032 10.734 8.922 1.00 96.88 89 ASP A C 1
ATOM 693 O O . ASP A 1 89 ? -11.100 10.295 9.348 1.00 96.88 89 ASP A O 1
ATOM 697 N N . VAL A 1 90 ? -8.870 10.134 9.193 1.00 97.75 90 VAL A N 1
ATOM 698 C CA . VAL A 1 90 ? -8.767 8.921 10.016 1.00 97.75 90 VAL A CA 1
ATOM 699 C C . VAL A 1 90 ? -9.245 9.194 11.439 1.00 97.75 90 VAL A C 1
ATOM 701 O O . VAL A 1 90 ? -9.997 8.392 11.988 1.00 97.75 90 VAL A O 1
ATOM 704 N N . VAL A 1 91 ? -8.841 10.313 12.047 1.00 98.06 91 VAL A N 1
ATOM 705 C CA . VAL A 1 91 ? -9.272 10.678 13.406 1.00 98.06 91 VAL A CA 1
ATOM 706 C C . VAL A 1 91 ? -10.767 10.992 13.447 1.00 98.06 91 VAL A C 1
ATOM 708 O O . VAL A 1 91 ? -11.448 10.570 14.386 1.00 98.06 91 VAL A O 1
ATOM 711 N N . ALA A 1 92 ? -11.294 11.680 12.430 1.00 97.31 92 ALA A N 1
ATOM 712 C CA . ALA A 1 92 ? -12.719 11.982 12.324 1.00 97.31 92 ALA A CA 1
ATOM 713 C C . ALA A 1 92 ? -13.562 10.703 12.187 1.00 97.31 92 ALA A C 1
ATOM 715 O O . ALA A 1 92 ? -14.527 10.516 12.930 1.00 97.31 92 ALA A O 1
ATOM 716 N N . LEU A 1 93 ? -13.177 9.797 11.283 1.00 98.00 93 LEU A N 1
ATOM 717 C CA . LEU A 1 93 ? -13.856 8.514 11.093 1.00 98.00 93 LEU A CA 1
ATOM 718 C C . LEU A 1 93 ? -13.703 7.607 12.313 1.00 98.00 93 LEU A C 1
ATOM 720 O O . LEU A 1 93 ? -14.687 7.042 12.774 1.00 98.00 93 LEU A O 1
ATOM 724 N N . GLY A 1 94 ? -12.491 7.490 12.856 1.00 98.31 94 GLY A N 1
ATOM 725 C CA . GLY A 1 94 ? -12.199 6.662 14.022 1.00 98.31 94 GLY A CA 1
ATOM 726 C C . GLY A 1 94 ? -13.020 7.075 15.238 1.00 98.31 94 GLY A C 1
ATOM 727 O O . GLY A 1 94 ? -13.661 6.222 15.842 1.00 98.31 94 GLY A O 1
ATOM 728 N N . SER A 1 95 ? -13.078 8.376 15.541 1.00 98.06 95 SER A N 1
ATOM 729 C CA . SER A 1 95 ? -13.893 8.900 16.648 1.00 98.06 95 SER A CA 1
ATOM 730 C C . SER A 1 95 ? -15.367 8.545 16.469 1.00 98.06 95 SER A C 1
ATOM 732 O O . SER A 1 95 ? -15.990 8.050 17.400 1.00 98.06 95 SER A O 1
ATOM 734 N N . ARG A 1 96 ? -15.908 8.721 15.254 1.00 98.00 96 ARG A N 1
ATOM 735 C CA . ARG A 1 96 ? -17.292 8.337 14.948 1.00 98.00 96 ARG A CA 1
ATOM 736 C C . ARG A 1 96 ? -17.526 6.839 15.131 1.00 98.00 96 ARG A C 1
ATOM 738 O O . ARG A 1 96 ? -18.519 6.468 15.736 1.00 98.00 96 ARG A O 1
ATOM 745 N N . ILE A 1 97 ? -16.634 5.990 14.616 1.00 98.44 97 ILE A N 1
ATOM 746 C CA . ILE A 1 97 ? -16.782 4.528 14.695 1.00 98.44 97 ILE A CA 1
ATOM 747 C C . ILE A 1 97 ? -16.759 4.048 16.151 1.00 98.44 97 ILE A C 1
ATOM 749 O O . ILE A 1 97 ? -17.513 3.145 16.492 1.00 98.44 97 ILE A O 1
ATOM 753 N N . LEU A 1 98 ? -15.934 4.646 17.017 1.00 98.06 98 LEU A N 1
ATOM 754 C CA . LEU A 1 98 ? -15.867 4.267 18.434 1.00 98.06 98 LEU A CA 1
ATOM 755 C C . LEU A 1 98 ? -17.174 4.528 19.204 1.00 98.06 98 LEU A C 1
ATOM 757 O O . LEU A 1 98 ? -17.416 3.857 20.206 1.00 98.06 98 LEU A O 1
ATOM 761 N N . ASP A 1 99 ? -18.018 5.443 18.721 1.00 97.00 99 ASP A N 1
ATOM 762 C CA . ASP A 1 99 ? -19.339 5.737 19.290 1.00 97.00 99 ASP A CA 1
ATOM 763 C C . ASP A 1 99 ? -20.478 4.913 18.641 1.00 97.00 99 ASP A C 1
ATOM 765 O O . ASP A 1 99 ? -21.633 5.010 19.065 1.00 97.00 99 ASP A O 1
ATOM 769 N N . MET A 1 100 ? -20.191 4.103 17.611 1.00 97.31 100 MET A N 1
ATOM 770 C CA . MET A 1 100 ? -21.197 3.309 16.893 1.00 97.31 100 MET A CA 1
ATOM 771 C C . MET A 1 100 ? -21.469 1.957 17.562 1.00 97.31 100 MET A C 1
ATOM 773 O O . MET A 1 100 ? -20.562 1.238 17.963 1.00 97.31 100 MET A O 1
ATOM 777 N N . GLU A 1 101 ? -22.740 1.549 17.589 1.00 95.88 101 GLU A N 1
ATOM 778 C CA . GLU A 1 101 ? -23.156 0.258 18.163 1.00 95.88 101 GLU A CA 1
ATOM 779 C C . GLU A 1 101 ? -22.851 -0.934 17.235 1.00 95.88 101 GLU A C 1
ATOM 781 O O . GLU A 1 101 ? -22.417 -1.996 17.679 1.00 95.88 101 GLU A O 1
ATOM 786 N N . ASN A 1 102 ? -23.069 -0.763 15.925 1.00 97.50 102 ASN A N 1
ATOM 787 C CA . ASN A 1 102 ? -23.009 -1.850 14.939 1.00 97.50 102 ASN A CA 1
ATOM 788 C C . ASN A 1 102 ? -21.763 -1.797 14.035 1.00 97.50 102 ASN A C 1
ATOM 790 O O . ASN A 1 102 ? -21.692 -2.513 13.034 1.00 97.50 102 ASN A O 1
ATOM 794 N N . VAL A 1 103 ? -20.770 -0.970 14.360 1.00 98.31 103 VAL A N 1
ATOM 795 C CA . VAL A 1 103 ? -19.521 -0.866 13.594 1.00 98.31 103 VAL A CA 1
ATOM 796 C C . VAL A 1 103 ? -18.347 -0.976 14.554 1.00 98.31 103 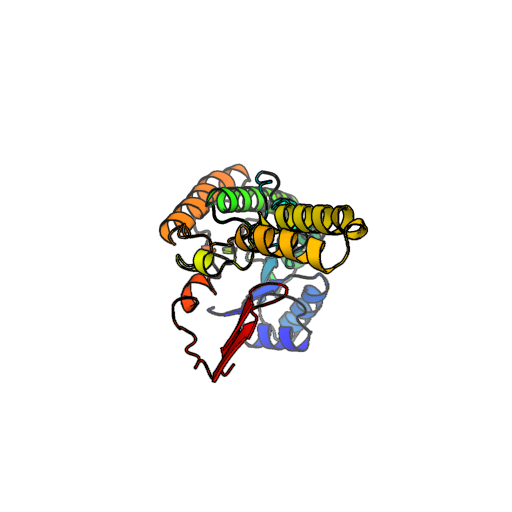VAL A C 1
ATOM 798 O O . VAL A 1 103 ? -18.239 -0.209 15.498 1.00 98.31 103 VAL A O 1
ATOM 801 N N . GLU A 1 104 ? -17.465 -1.940 14.313 1.00 98.19 104 GLU A N 1
ATOM 802 C CA . GLU A 1 104 ? -16.299 -2.196 15.157 1.00 98.19 104 GLU A CA 1
ATOM 803 C C . GLU A 1 104 ? -15.026 -1.805 14.403 1.00 98.19 104 GLU A C 1
ATOM 805 O O . GLU A 1 104 ? -14.675 -2.427 13.395 1.00 98.19 104 GLU A O 1
ATOM 810 N N . LEU A 1 105 ? -14.306 -0.798 14.903 1.00 98.56 105 LEU A N 1
ATOM 811 C CA . LEU A 1 105 ? -12.949 -0.511 14.444 1.00 98.56 105 LEU A CA 1
ATOM 812 C C . LEU A 1 105 ? -12.012 -1.602 14.974 1.00 98.56 105 LEU A C 1
ATOM 814 O O . LEU A 1 105 ? -11.751 -1.660 16.176 1.00 98.56 105 LEU A O 1
ATOM 818 N N . VAL A 1 106 ? -11.485 -2.446 14.083 1.00 98.06 106 VAL A N 1
ATOM 819 C CA . VAL A 1 106 ? -10.546 -3.525 14.454 1.00 98.06 106 VAL A CA 1
ATOM 820 C C . VAL A 1 106 ? -9.079 -3.134 14.262 1.00 98.06 106 VAL A C 1
ATOM 822 O O . VAL A 1 106 ? -8.198 -3.738 14.872 1.00 98.06 106 VAL A O 1
ATOM 825 N N . GLY A 1 107 ? -8.803 -2.104 13.459 1.00 98.19 107 GLY A N 1
ATOM 826 C CA . GLY A 1 107 ? -7.472 -1.515 13.360 1.00 98.19 107 GLY A CA 1
ATOM 827 C C . GLY A 1 107 ? -7.206 -0.806 12.039 1.00 98.19 107 GLY A C 1
ATOM 828 O O . GLY A 1 107 ? -8.075 -0.112 11.504 1.00 98.19 107 GLY A O 1
ATOM 829 N N . PHE A 1 108 ? -5.990 -0.959 11.519 1.00 98.50 108 PHE A N 1
ATOM 830 C CA . PHE A 1 108 ? -5.468 -0.113 10.444 1.00 98.50 108 PHE A CA 1
ATOM 831 C C . PHE A 1 108 ? -4.901 -0.923 9.285 1.00 98.50 108 PHE A C 1
ATOM 833 O O . PHE A 1 108 ? -4.434 -2.048 9.449 1.00 98.50 108 PHE A O 1
ATOM 840 N N . HIS A 1 109 ? -4.927 -0.326 8.101 1.00 97.75 109 HIS A N 1
ATOM 841 C CA . HIS A 1 109 ? -4.352 -0.892 6.887 1.00 97.75 109 HIS A CA 1
ATOM 842 C C . HIS A 1 109 ? -3.481 0.159 6.191 1.00 97.75 109 HIS A C 1
ATOM 844 O O . HIS A 1 109 ? -3.877 1.317 6.110 1.00 97.75 109 HIS A O 1
ATOM 850 N N . GLU A 1 110 ? -2.361 -0.230 5.593 1.00 96.12 110 GLU A N 1
ATOM 851 C CA . GLU A 1 110 ? -1.623 0.598 4.636 1.00 96.12 110 GLU A CA 1
ATOM 852 C C . GLU A 1 110 ? -1.276 -0.176 3.365 1.00 96.12 110 GLU A C 1
ATOM 854 O O . GLU A 1 110 ? -1.233 -1.402 3.356 1.00 96.12 110 GLU A O 1
ATOM 859 N N . HIS A 1 111 ? -1.018 0.544 2.267 1.00 93.88 111 HIS A N 1
ATOM 860 C CA . HIS A 1 111 ? -0.476 -0.074 1.059 1.00 93.88 111 HIS A CA 1
ATOM 861 C C . HIS A 1 111 ? 0.130 0.965 0.102 1.00 93.88 111 HIS A C 1
ATOM 863 O O . HIS A 1 111 ? -0.582 1.479 -0.766 1.00 93.88 111 HIS A O 1
ATOM 869 N N . HIS A 1 112 ? 1.441 1.221 0.182 1.00 86.12 112 HIS A N 1
ATOM 870 C CA . HIS A 1 112 ? 2.145 2.116 -0.759 1.00 86.12 112 HIS A CA 1
ATOM 871 C C . HIS A 1 112 ? 2.557 1.407 -2.046 1.00 86.12 112 HIS A C 1
ATOM 873 O O . HIS A 1 112 ? 2.612 2.004 -3.111 1.00 86.12 112 HIS A O 1
ATOM 879 N N . GLY A 1 113 ? 2.741 0.086 -2.017 1.00 85.00 113 GLY A N 1
ATOM 880 C CA . GLY A 1 113 ? 3.270 -0.665 -3.157 1.00 85.00 113 GLY A CA 1
ATOM 881 C C . GLY A 1 113 ? 4.785 -0.689 -3.196 1.00 85.00 113 GLY A C 1
ATOM 882 O O . GLY A 1 113 ? 5.449 -0.291 -2.254 1.00 85.00 113 GLY A O 1
ATOM 883 N N . ARG A 1 114 ? 5.341 -1.219 -4.283 1.00 87.19 114 ARG A N 1
ATOM 884 C CA . ARG A 1 114 ? 6.778 -1.459 -4.388 1.00 87.19 114 ARG A CA 1
ATOM 885 C C . ARG A 1 114 ? 7.449 -0.371 -5.199 1.00 87.19 114 ARG A C 1
ATOM 887 O O . ARG A 1 114 ? 7.649 -0.529 -6.400 1.00 87.19 114 ARG A O 1
ATOM 894 N N . HIS A 1 115 ? 7.825 0.693 -4.510 1.00 88.62 115 HIS A N 1
ATOM 895 C CA . HIS A 1 115 ? 8.586 1.774 -5.114 1.00 88.62 115 HIS A CA 1
ATOM 896 C C . HIS A 1 115 ? 10.090 1.536 -5.113 1.00 88.62 115 HIS A C 1
ATOM 898 O O . HIS A 1 115 ? 10.774 2.262 -5.808 1.00 88.62 115 HIS A O 1
ATOM 904 N N . HIS A 1 116 ? 10.621 0.549 -4.389 1.00 89.00 116 HIS A N 1
ATOM 905 C CA . HIS A 1 116 ? 12.041 0.216 -4.472 1.00 89.00 116 HIS A CA 1
ATOM 906 C C . HIS A 1 116 ? 12.296 -1.255 -4.114 1.00 89.00 116 HIS A C 1
ATOM 908 O O . HIS A 1 116 ? 11.617 -1.829 -3.255 1.00 89.00 116 HIS A O 1
ATOM 914 N N . ARG A 1 117 ? 13.286 -1.884 -4.760 1.00 85.62 117 ARG A N 1
ATOM 915 C CA . ARG A 1 117 ? 13.624 -3.308 -4.552 1.00 85.62 117 ARG A CA 1
ATOM 916 C C . ARG A 1 117 ? 14.218 -3.636 -3.179 1.00 85.62 117 ARG A C 1
ATOM 918 O O . ARG A 1 117 ? 14.086 -4.763 -2.709 1.00 85.62 117 ARG A O 1
ATOM 925 N N . SER A 1 118 ? 14.918 -2.687 -2.556 1.00 90.44 118 SER A N 1
ATOM 926 C CA . SER A 1 118 ? 15.613 -2.901 -1.277 1.00 90.44 118 SER A CA 1
ATOM 927 C C . SER A 1 118 ? 14.630 -3.070 -0.118 1.00 90.44 118 SER A C 1
ATOM 929 O O . SER A 1 118 ? 13.676 -2.303 0.005 1.00 90.44 118 SER A O 1
ATOM 931 N N . THR A 1 119 ? 14.917 -4.000 0.796 1.00 94.75 119 THR A N 1
ATOM 932 C CA . THR A 1 119 ? 14.178 -4.158 2.060 1.00 94.75 119 THR A CA 1
ATOM 933 C C . THR A 1 119 ? 14.203 -2.895 2.922 1.00 94.75 119 THR A C 1
ATOM 935 O O . THR A 1 119 ? 13.257 -2.664 3.664 1.00 94.75 119 THR A O 1
ATOM 938 N N . ARG A 1 120 ? 15.195 -2.007 2.752 1.00 95.88 120 ARG A N 1
ATOM 939 C CA . ARG A 1 120 ? 15.247 -0.697 3.429 1.00 95.88 120 ARG A CA 1
ATOM 940 C C . ARG A 1 120 ? 14.008 0.168 3.180 1.00 95.88 120 ARG A C 1
ATOM 942 O O . ARG A 1 120 ? 13.610 0.924 4.058 1.00 95.88 120 ARG A O 1
ATOM 949 N N . TYR A 1 121 ? 13.394 0.057 2.002 1.00 94.94 121 TYR A N 1
ATOM 950 C CA . TYR A 1 121 ? 12.152 0.772 1.703 1.00 94.94 121 TYR A CA 1
ATOM 951 C C . TYR A 1 121 ? 10.964 0.215 2.502 1.00 94.94 121 TYR A C 1
ATOM 953 O O . TYR A 1 121 ? 10.103 0.964 2.953 1.00 94.94 121 TYR A O 1
ATOM 961 N N . TRP A 1 122 ? 10.938 -1.096 2.737 1.00 96.19 122 TRP A N 1
ATOM 962 C CA . TRP A 1 122 ? 9.927 -1.746 3.571 1.00 96.19 122 TRP A CA 1
ATOM 963 C C . TRP A 1 122 ? 10.109 -1.393 5.047 1.00 96.19 122 TRP A C 1
ATOM 965 O O . TRP A 1 122 ? 9.137 -1.068 5.715 1.00 96.19 122 TRP A O 1
ATOM 975 N N . GLU A 1 123 ? 11.349 -1.342 5.537 1.00 97.88 123 GLU A N 1
ATOM 976 C CA . GLU A 1 123 ? 11.646 -0.829 6.882 1.00 97.88 123 GLU A CA 1
ATOM 977 C C . GLU A 1 123 ? 11.176 0.626 7.053 1.00 97.88 123 GLU A C 1
ATOM 979 O O . GLU A 1 123 ? 10.586 0.974 8.074 1.00 97.88 123 GLU A O 1
ATOM 984 N N . ALA A 1 124 ? 11.404 1.484 6.052 1.00 97.44 124 ALA A N 1
ATOM 985 C CA . ALA A 1 124 ? 10.950 2.873 6.086 1.00 97.44 124 ALA A CA 1
ATOM 986 C C . ALA A 1 124 ? 9.415 2.986 6.107 1.00 97.44 124 ALA A C 1
ATOM 988 O O . ALA A 1 124 ? 8.883 3.784 6.876 1.00 97.44 124 ALA A O 1
ATOM 989 N N . GLN A 1 125 ? 8.708 2.161 5.324 1.00 96.88 125 GLN A N 1
ATOM 990 C CA . GLN A 1 125 ? 7.242 2.078 5.369 1.00 96.88 125 GLN A CA 1
ATOM 991 C C . GLN A 1 125 ? 6.754 1.669 6.762 1.00 96.88 125 GLN A C 1
ATOM 993 O O . GLN A 1 125 ? 5.975 2.399 7.362 1.00 96.88 125 GLN A O 1
ATOM 998 N N . MET A 1 126 ? 7.290 0.586 7.338 1.00 98.25 126 MET A N 1
ATOM 999 C CA . MET A 1 126 ? 6.844 0.103 8.653 1.00 98.25 126 MET A CA 1
ATOM 1000 C C . MET A 1 126 ? 7.069 1.133 9.769 1.00 98.25 126 MET A C 1
ATOM 1002 O O . MET A 1 126 ? 6.244 1.257 10.673 1.00 98.25 126 MET A O 1
ATOM 1006 N N . LYS A 1 127 ? 8.171 1.897 9.706 1.00 98.50 127 LYS A N 1
ATOM 1007 C CA . LYS A 1 127 ? 8.428 3.025 10.618 1.00 98.50 127 LYS A CA 1
ATOM 1008 C C . LYS A 1 127 ? 7.378 4.119 10.468 1.00 98.50 127 LYS A C 1
ATOM 1010 O O . LYS A 1 127 ? 6.840 4.594 11.468 1.00 98.50 127 LYS A O 1
ATOM 1015 N N . ALA A 1 128 ? 7.091 4.516 9.229 1.00 97.81 128 ALA A N 1
ATOM 1016 C CA . ALA A 1 128 ? 6.091 5.533 8.933 1.00 97.81 128 ALA A CA 1
ATOM 1017 C C . ALA A 1 128 ? 4.696 5.087 9.401 1.00 97.81 128 ALA A C 1
ATOM 1019 O O . ALA A 1 128 ? 3.995 5.863 10.050 1.00 97.81 128 ALA A O 1
ATOM 1020 N N . PHE A 1 129 ? 4.342 3.822 9.166 1.00 98.31 129 PHE A N 1
ATOM 1021 C CA . PHE A 1 129 ? 3.081 3.227 9.589 1.00 98.31 129 PHE A CA 1
ATOM 1022 C C . PHE A 1 129 ? 2.920 3.196 11.103 1.00 98.31 129 PHE A C 1
ATOM 1024 O O . PHE A 1 129 ? 1.931 3.704 11.624 1.00 98.31 129 PHE A O 1
ATOM 1031 N N . ALA A 1 130 ? 3.910 2.659 11.823 1.00 98.62 130 ALA A N 1
ATOM 1032 C CA . ALA A 1 130 ? 3.885 2.589 13.281 1.00 98.62 130 ALA A CA 1
ATOM 1033 C C . ALA A 1 130 ? 3.767 3.983 13.911 1.00 98.62 130 ALA A C 1
ATOM 1035 O O . ALA A 1 130 ? 2.986 4.184 14.842 1.00 98.62 130 ALA A O 1
ATOM 1036 N N . LYS A 1 131 ? 4.500 4.962 13.366 1.00 98.62 131 LYS A N 1
ATOM 1037 C CA . LYS A 1 131 ? 4.438 6.357 13.806 1.00 98.62 131 LYS A CA 1
ATOM 1038 C C . LYS A 1 131 ? 3.065 6.976 13.572 1.00 98.62 131 LYS A C 1
ATOM 1040 O O . LYS A 1 131 ? 2.550 7.660 14.453 1.00 98.62 131 LYS A O 1
ATOM 1045 N N . GLU A 1 132 ? 2.481 6.770 12.397 1.00 98.50 132 GLU A N 1
ATOM 1046 C CA . GLU A 1 132 ? 1.180 7.347 12.063 1.00 98.50 132 GLU A CA 1
ATOM 1047 C C . GLU A 1 132 ? 0.050 6.703 12.867 1.00 98.50 132 GLU A C 1
ATOM 1049 O O . GLU A 1 132 ? -0.760 7.421 13.451 1.00 98.50 132 GLU A O 1
ATOM 1054 N N . MET A 1 133 ? 0.057 5.372 13.004 1.00 98.50 133 MET A N 1
ATOM 1055 C CA . MET A 1 133 ? -0.874 4.665 13.884 1.00 98.50 133 MET A CA 1
ATOM 1056 C C . MET A 1 133 ? -0.774 5.167 15.323 1.00 98.50 133 MET A C 1
ATOM 1058 O O . MET A 1 133 ? -1.801 5.436 15.928 1.00 98.50 133 MET A O 1
ATOM 1062 N N . GLY A 1 134 ? 0.434 5.365 15.864 1.00 98.62 134 GLY A N 1
ATOM 1063 C CA . GLY A 1 134 ? 0.603 5.877 17.227 1.00 98.62 134 GLY A CA 1
ATOM 1064 C C . GLY A 1 134 ? -0.061 7.236 17.448 1.00 98.62 134 GLY A C 1
ATOM 1065 O O . GLY A 1 134 ? -0.775 7.425 18.434 1.00 98.62 134 GLY A O 1
ATOM 1066 N N . LYS A 1 135 ? 0.103 8.171 16.500 1.00 98.69 135 LYS A N 1
ATOM 1067 C CA . LYS A 1 135 ? -0.579 9.476 16.556 1.00 98.69 135 LYS A CA 1
ATOM 1068 C C . LYS A 1 135 ? -2.098 9.320 16.522 1.00 98.69 135 LYS A C 1
ATOM 1070 O O . LYS A 1 135 ? -2.793 9.981 17.289 1.00 98.69 135 LYS A O 1
ATOM 1075 N N . VAL A 1 136 ? -2.608 8.472 15.626 1.00 98.62 136 VAL A N 1
ATOM 1076 C CA . VAL A 1 136 ? -4.049 8.231 15.475 1.00 98.62 136 VAL A CA 1
ATOM 1077 C C . VAL A 1 136 ? -4.608 7.603 16.749 1.00 98.62 136 VAL A C 1
ATOM 1079 O O . VAL A 1 136 ? -5.557 8.130 17.316 1.00 98.62 136 VAL A O 1
ATOM 1082 N N . CYS A 1 137 ? -3.990 6.538 17.258 1.00 98.56 137 CYS A N 1
ATOM 1083 C CA . CYS A 1 137 ? -4.382 5.882 18.503 1.00 98.56 137 CYS A CA 1
ATOM 1084 C C . CYS A 1 137 ? -4.403 6.856 19.686 1.00 98.56 137 CYS A C 1
ATOM 1086 O O . CYS A 1 137 ? -5.346 6.846 20.474 1.00 98.56 137 CYS A O 1
ATOM 1088 N N . GLN A 1 138 ? -3.400 7.734 19.794 1.00 98.56 138 GLN A N 1
ATOM 1089 C CA . GLN A 1 138 ? -3.369 8.774 20.821 1.00 98.56 138 GLN A CA 1
ATOM 1090 C C . GLN A 1 138 ? -4.539 9.758 20.678 1.00 98.56 138 GLN A C 1
ATOM 1092 O O . GLN A 1 138 ? -5.179 10.089 21.675 1.00 98.56 138 GLN A O 1
ATOM 1097 N N . ALA A 1 139 ? -4.834 10.209 19.455 1.00 98.56 139 ALA A N 1
ATOM 1098 C CA . ALA A 1 139 ? -5.968 11.090 19.179 1.00 98.56 139 ALA A CA 1
ATOM 1099 C C . ALA A 1 139 ? -7.322 10.413 19.460 1.00 98.56 139 ALA A C 1
ATOM 1101 O O . ALA A 1 139 ? -8.262 11.079 19.884 1.00 98.56 139 ALA A O 1
ATOM 1102 N N . LEU A 1 140 ? -7.395 9.089 19.305 1.00 98.44 140 LEU A N 1
ATOM 1103 C CA . LEU A 1 140 ? -8.552 8.248 19.622 1.00 98.44 140 LEU A CA 1
ATOM 1104 C C . LEU A 1 140 ? -8.569 7.767 21.088 1.00 98.44 140 LEU A C 1
ATOM 1106 O O . LEU A 1 140 ? -9.086 6.694 21.393 1.00 98.44 140 LEU A O 1
ATOM 1110 N N . GLY A 1 141 ? -7.974 8.528 22.011 1.00 97.69 141 GLY A N 1
ATOM 1111 C CA . GLY A 1 141 ? -8.056 8.246 23.449 1.00 97.69 141 GLY A CA 1
ATOM 1112 C C . GLY A 1 141 ? -7.229 7.047 23.925 1.00 97.69 141 GLY A C 1
ATOM 1113 O O . GLY A 1 141 ? -7.540 6.467 24.963 1.00 97.69 141 GLY A O 1
ATOM 1114 N N . GLY A 1 142 ? -6.175 6.673 23.196 1.00 97.62 142 GLY A N 1
ATOM 1115 C CA . GLY A 1 142 ? -5.318 5.532 23.532 1.00 97.62 142 GLY A CA 1
ATOM 1116 C C . GLY A 1 142 ? -5.813 4.195 22.978 1.00 97.62 142 GLY A C 1
ATOM 1117 O O . GLY A 1 142 ? -5.434 3.150 23.507 1.00 97.62 142 GLY A O 1
ATOM 1118 N N . TYR A 1 143 ? -6.643 4.226 21.930 1.00 98.31 143 TYR A N 1
ATOM 1119 C CA . TYR A 1 143 ? -7.132 3.040 21.227 1.00 98.31 143 TYR A CA 1
ATOM 1120 C C . TYR A 1 143 ? -5.996 2.055 20.893 1.00 98.31 143 TYR A C 1
ATOM 1122 O O . TYR A 1 143 ? -4.929 2.455 20.425 1.00 98.31 143 TYR A O 1
ATOM 1130 N N . GLN A 1 144 ? -6.240 0.761 21.105 1.00 98.25 144 GLN A N 1
ATOM 1131 C CA . GLN A 1 144 ? -5.310 -0.314 20.758 1.00 98.25 144 GLN A CA 1
ATOM 1132 C C . GLN A 1 144 ? -5.907 -1.152 19.620 1.00 98.25 144 GLN A C 1
ATOM 1134 O O . GLN A 1 144 ? -6.975 -1.741 19.813 1.00 98.25 144 GLN A O 1
ATOM 1139 N N . PRO A 1 145 ? -5.262 -1.212 18.438 1.00 98.25 145 PRO A N 1
ATOM 1140 C CA . PRO A 1 145 ? -5.756 -2.020 17.332 1.00 98.25 145 PRO A CA 1
ATOM 1141 C C . PRO A 1 145 ? -5.654 -3.513 17.658 1.00 98.25 145 PRO A C 1
ATOM 1143 O O . PRO A 1 145 ? -4.684 -3.965 18.260 1.00 98.25 145 PRO A O 1
ATOM 1146 N N . GLN A 1 146 ? -6.639 -4.286 17.206 1.00 98.00 146 GLN A N 1
ATOM 1147 C CA . GLN A 1 146 ? -6.615 -5.752 17.270 1.00 98.00 146 GLN A CA 1
ATOM 1148 C C . GLN A 1 146 ? -5.860 -6.342 16.071 1.00 98.00 146 GLN A C 1
ATOM 1150 O O . GLN A 1 146 ? -5.265 -7.419 16.154 1.00 98.00 146 GLN A O 1
ATOM 1155 N N . GLU A 1 147 ? -5.866 -5.628 14.943 1.00 97.19 147 GLU A N 1
ATOM 1156 C CA . GLU A 1 147 ? -5.181 -6.034 13.724 1.00 97.19 147 GLU A CA 1
ATOM 1157 C C . GLU A 1 147 ? -4.526 -4.874 12.975 1.00 97.19 147 GLU A C 1
ATOM 1159 O O . GLU A 1 147 ? -5.015 -3.744 12.948 1.00 97.19 147 GLU A O 1
ATOM 1164 N N . ILE A 1 148 ? -3.423 -5.189 12.304 1.00 98.31 148 ILE A N 1
ATOM 1165 C CA . ILE A 1 148 ? -2.774 -4.318 11.331 1.00 98.31 148 ILE A CA 1
ATOM 1166 C C . ILE A 1 148 ? -2.589 -5.063 10.016 1.00 98.31 148 ILE A C 1
ATOM 1168 O O . ILE A 1 148 ? -2.332 -6.267 9.998 1.00 98.31 148 ILE A O 1
ATOM 1172 N N . ASP A 1 149 ? -2.706 -4.343 8.911 1.00 97.69 149 ASP A N 1
ATOM 1173 C CA . ASP A 1 149 ? -2.479 -4.865 7.569 1.00 97.69 149 ASP A CA 1
ATOM 1174 C C . ASP A 1 149 ? -1.467 -3.990 6.838 1.00 97.69 149 ASP A C 1
ATOM 1176 O O . ASP A 1 149 ? -1.671 -2.786 6.690 1.00 97.69 149 ASP A O 1
ATOM 1180 N N . ILE A 1 150 ? -0.364 -4.594 6.406 1.00 97.00 150 ILE A N 1
ATOM 1181 C CA . ILE A 1 150 ? 0.716 -3.886 5.702 1.00 97.00 150 ILE A CA 1
ATOM 1182 C C . ILE A 1 150 ? 0.592 -3.999 4.177 1.00 97.00 150 ILE A C 1
ATOM 1184 O O . ILE A 1 150 ? 1.515 -3.661 3.429 1.00 97.00 150 ILE A O 1
ATOM 1188 N N . GLY A 1 151 ? -0.538 -4.530 3.709 1.00 94.69 151 GLY A N 1
ATOM 1189 C CA . GLY A 1 151 ? -0.847 -4.707 2.308 1.00 94.69 151 GLY A CA 1
ATOM 1190 C C . GLY A 1 151 ? 0.114 -5.672 1.616 1.00 94.69 151 GLY A C 1
ATOM 1191 O O . GLY A 1 151 ? 0.696 -6.589 2.204 1.00 94.69 151 GLY A O 1
ATOM 1192 N N . GLY A 1 152 ? 0.245 -5.489 0.305 1.00 92.56 152 GLY A N 1
ATOM 1193 C CA . GLY A 1 152 ? 1.109 -6.298 -0.552 1.00 92.56 152 GLY A CA 1
ATOM 1194 C C . GLY A 1 152 ? 2.195 -5.506 -1.269 1.00 92.56 152 GLY A C 1
ATOM 1195 O O . GLY A 1 152 ? 2.597 -4.415 -0.877 1.00 92.56 152 GLY A O 1
ATOM 1196 N N . GLY A 1 153 ? 2.598 -6.019 -2.432 1.00 89.81 153 GLY A N 1
ATOM 1197 C CA . GLY A 1 153 ? 3.632 -5.414 -3.280 1.00 89.81 153 GLY A CA 1
ATOM 1198 C C . GLY A 1 153 ? 4.984 -6.119 -3.191 1.00 89.81 153 GLY A C 1
ATOM 1199 O O . GLY A 1 153 ? 5.916 -5.732 -3.887 1.00 89.81 153 GLY A O 1
ATOM 1200 N N . PHE A 1 154 ? 5.093 -7.183 -2.397 1.00 91.44 154 PHE A N 1
ATOM 1201 C CA . PHE A 1 154 ? 6.279 -8.033 -2.377 1.00 91.44 154 PHE A CA 1
ATOM 1202 C C . PHE A 1 154 ? 6.598 -8.524 -3.794 1.00 91.44 154 PHE A C 1
ATOM 1204 O O . PHE A 1 154 ? 5.723 -9.008 -4.519 1.00 91.44 154 PHE A O 1
ATOM 1211 N N . ALA A 1 155 ? 7.844 -8.338 -4.218 1.00 88.19 155 ALA A N 1
ATOM 1212 C CA . ALA A 1 155 ? 8.291 -8.777 -5.530 1.00 88.19 155 ALA A CA 1
ATOM 1213 C C . ALA A 1 155 ? 8.527 -10.290 -5.546 1.00 88.19 155 ALA A C 1
ATOM 1215 O O . ALA A 1 155 ? 8.968 -10.865 -4.554 1.00 88.19 155 ALA A O 1
ATOM 1216 N N . ILE A 1 156 ? 8.296 -10.915 -6.700 1.00 87.06 156 ILE A N 1
ATOM 1217 C CA . ILE A 1 156 ? 8.880 -12.226 -7.003 1.00 87.06 156 ILE A CA 1
ATOM 1218 C C . ILE A 1 156 ? 10.357 -12.052 -7.381 1.00 87.06 156 ILE A C 1
ATOM 1220 O O . ILE A 1 156 ? 10.712 -11.014 -7.951 1.00 87.06 156 ILE A O 1
ATOM 1224 N N . PRO A 1 157 ? 11.218 -13.062 -7.166 1.00 83.50 157 PRO A N 1
ATOM 1225 C CA . PRO A 1 157 ? 12.616 -13.010 -7.589 1.00 83.50 157 PRO A CA 1
ATOM 1226 C C . PRO A 1 157 ? 12.796 -12.636 -9.063 1.00 83.50 157 PRO A C 1
ATOM 1228 O O . PRO A 1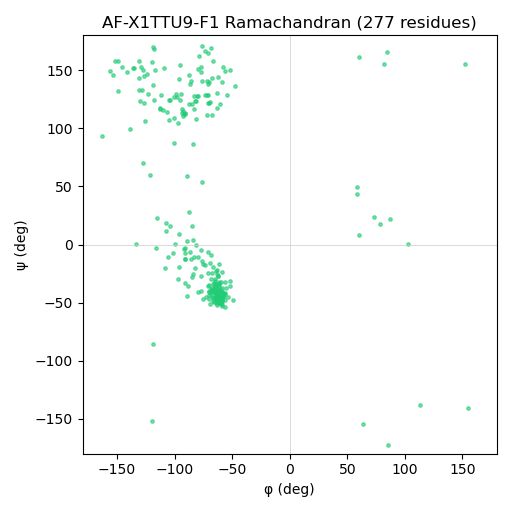 157 ? 13.785 -11.985 -9.396 1.00 83.50 157 PRO A O 1
ATOM 1231 N N . ARG A 1 158 ? 11.836 -13.012 -9.929 1.00 79.50 158 ARG A N 1
ATOM 1232 C CA . ARG A 1 158 ? 11.897 -12.728 -11.367 1.00 79.50 158 ARG A CA 1
ATOM 1233 C C . ARG A 1 158 ? 11.426 -11.346 -11.805 1.00 79.50 158 ARG A C 1
ATOM 1235 O O . ARG A 1 158 ? 11.620 -10.966 -12.954 1.00 79.50 158 ARG A O 1
ATOM 1242 N N . ASP A 1 159 ? 10.810 -10.599 -10.908 1.00 78.38 159 ASP A N 1
ATOM 1243 C CA . ASP A 1 159 ? 10.239 -9.297 -11.210 1.00 78.38 159 ASP A CA 1
ATOM 1244 C C . ASP A 1 159 ? 11.227 -8.306 -11.875 1.00 78.38 159 ASP A C 1
ATOM 1246 O O . ASP A 1 159 ? 10.875 -7.750 -12.916 1.00 78.38 159 ASP A O 1
ATOM 1250 N N . PRO A 1 160 ? 12.483 -8.155 -11.399 1.00 69.31 160 PRO A N 1
ATOM 1251 C CA . PRO A 1 160 ? 13.459 -7.262 -12.030 1.00 69.31 160 PRO A CA 1
ATOM 1252 C C . PRO A 1 160 ? 13.853 -7.653 -13.466 1.00 69.31 160 PRO A C 1
ATOM 1254 O O . PRO A 1 160 ? 14.253 -6.777 -14.231 1.00 69.31 160 PRO A O 1
ATOM 1257 N N . PHE A 1 161 ? 13.685 -8.917 -13.880 1.00 65.19 161 PHE A N 1
ATOM 1258 C CA . PHE A 1 161 ? 13.980 -9.327 -15.263 1.00 65.19 161 PHE A CA 1
ATOM 1259 C C . PHE A 1 161 ? 12.936 -8.834 -16.273 1.00 65.19 161 PHE A C 1
ATOM 1261 O O . PHE A 1 161 ? 13.216 -8.818 -17.467 1.00 65.19 161 PHE A O 1
ATOM 1268 N N . ASN A 1 162 ? 11.751 -8.434 -15.802 1.00 57.81 162 ASN A N 1
ATOM 1269 C CA . ASN A 1 162 ? 10.679 -7.840 -16.604 1.00 57.81 162 ASN A CA 1
ATOM 1270 C C . ASN A 1 162 ? 10.531 -6.331 -16.334 1.00 57.81 162 ASN A C 1
ATOM 1272 O O . ASN A 1 162 ? 9.481 -5.754 -16.623 1.00 57.81 162 ASN A O 1
ATOM 1276 N N . ALA A 1 163 ? 11.552 -5.689 -15.754 1.00 61.16 163 ALA A N 1
ATOM 1277 C CA . ALA A 1 163 ? 11.533 -4.252 -15.533 1.00 61.16 163 ALA A CA 1
ATOM 1278 C C . ALA A 1 163 ? 11.469 -3.522 -16.882 1.00 61.16 163 ALA A C 1
ATOM 1280 O O . ALA A 1 163 ? 12.368 -3.645 -17.711 1.00 61.16 163 ALA A O 1
ATOM 1281 N N . VAL A 1 164 ? 10.381 -2.778 -17.085 1.00 56.41 164 VAL A N 1
ATOM 1282 C CA . VAL A 1 164 ? 10.176 -1.913 -18.257 1.00 56.41 164 VAL A CA 1
ATOM 1283 C C . VAL A 1 164 ? 11.095 -0.690 -18.193 1.00 56.41 164 VAL A C 1
ATOM 1285 O O . VAL A 1 164 ? 11.413 -0.114 -19.225 1.00 56.41 164 VAL A O 1
ATOM 1288 N N . THR A 1 165 ? 11.530 -0.302 -16.992 1.00 56.72 165 THR A N 1
ATOM 1289 C CA . THR A 1 165 ? 12.241 0.955 -16.763 1.00 56.72 165 THR A CA 1
ATOM 1290 C C . THR A 1 165 ? 13.754 0.770 -16.814 1.00 56.72 165 THR A C 1
ATOM 1292 O O . THR A 1 165 ? 14.341 0.105 -15.958 1.00 56.72 165 THR A O 1
ATOM 1295 N N . ASP A 1 166 ? 14.394 1.421 -17.782 1.00 68.12 166 ASP A N 1
ATOM 1296 C CA . ASP A 1 166 ? 15.835 1.659 -17.803 1.00 68.12 166 ASP A CA 1
ATOM 1297 C C . ASP A 1 166 ? 16.105 3.127 -17.448 1.00 68.12 166 ASP A C 1
ATOM 1299 O O . ASP A 1 166 ? 15.873 4.046 -18.229 1.00 68.12 166 ASP A O 1
ATOM 1303 N N . TYR A 1 167 ? 16.613 3.369 -16.238 1.00 65.06 167 TYR A N 1
ATOM 1304 C CA . TYR A 1 167 ? 16.845 4.729 -15.731 1.00 65.06 167 TYR A CA 1
ATOM 1305 C C . TYR A 1 167 ? 17.963 5.480 -16.462 1.00 65.06 167 TYR A C 1
ATOM 1307 O O . TYR A 1 167 ? 18.137 6.681 -16.243 1.00 65.06 167 TYR A O 1
ATOM 1315 N N . THR A 1 168 ? 18.731 4.806 -17.323 1.00 70.19 168 THR A N 1
ATOM 1316 C CA . THR A 1 168 ? 19.699 5.471 -18.196 1.00 70.19 168 THR A CA 1
ATOM 1317 C C . THR A 1 168 ? 19.044 6.033 -19.459 1.00 70.19 168 THR A C 1
ATOM 1319 O O . THR A 1 168 ? 19.583 6.986 -20.033 1.00 70.19 168 THR A O 1
ATOM 1322 N N . GLU A 1 169 ? 17.856 5.545 -19.842 1.00 74.25 169 GLU A N 1
ATOM 1323 C CA . GLU A 1 169 ? 17.143 5.966 -21.052 1.00 74.25 169 GLU A CA 1
ATOM 1324 C C . GLU A 1 169 ? 16.883 7.471 -21.106 1.00 74.25 169 GLU A C 1
ATOM 1326 O O . GLU A 1 169 ? 17.219 8.064 -22.128 1.00 74.25 169 GLU A O 1
ATOM 1331 N N . PRO A 1 170 ? 16.370 8.163 -20.066 1.00 76.69 170 PRO A N 1
ATOM 1332 C CA . PRO A 1 170 ? 16.099 9.596 -20.180 1.00 76.69 170 PRO A CA 1
ATOM 1333 C C . PRO A 1 170 ? 17.350 10.410 -20.531 1.00 76.69 170 PRO A C 1
ATOM 1335 O O . PRO A 1 170 ? 17.297 11.313 -21.367 1.00 76.69 170 PRO A O 1
ATOM 1338 N N . VAL A 1 171 ? 18.499 10.063 -19.943 1.00 80.19 171 VAL A N 1
ATOM 1339 C CA . VAL A 1 171 ? 19.778 10.741 -20.205 1.00 80.19 171 VAL A CA 1
ATOM 1340 C C . VAL A 1 171 ? 20.308 10.378 -21.591 1.00 80.19 171 VAL A C 1
ATOM 1342 O O . VAL A 1 171 ? 20.718 11.260 -22.347 1.00 80.19 171 VAL A O 1
ATOM 1345 N N . GLN A 1 172 ? 20.270 9.095 -21.951 1.00 82.88 172 GLN A N 1
ATOM 1346 C CA . GLN A 1 172 ? 20.706 8.606 -23.259 1.00 82.88 172 GLN A CA 1
ATOM 1347 C C . GLN A 1 172 ? 19.860 9.186 -24.399 1.00 82.88 172 GLN A C 1
ATOM 1349 O O . GLN A 1 172 ? 20.404 9.664 -25.394 1.00 82.88 172 GLN A O 1
ATOM 1354 N N . LEU A 1 173 ? 18.537 9.219 -24.238 1.00 83.25 173 LEU A N 1
ATOM 1355 C CA . LEU A 1 173 ? 17.592 9.790 -25.193 1.00 83.25 173 LEU A CA 1
ATOM 1356 C C . LEU A 1 173 ? 17.733 11.312 -25.276 1.00 83.25 173 LEU A C 1
ATOM 1358 O O . LEU A 1 173 ? 17.694 11.858 -26.379 1.00 83.25 173 LEU A O 1
ATOM 1362 N N . ALA A 1 174 ? 17.973 12.009 -24.159 1.00 85.62 174 ALA A N 1
ATOM 1363 C CA . ALA A 1 174 ? 18.269 13.442 -24.175 1.00 85.62 174 ALA A CA 1
ATOM 1364 C C . ALA A 1 174 ? 19.584 13.751 -24.912 1.00 85.62 174 ALA A C 1
ATOM 1366 O O . ALA A 1 174 ? 19.646 14.698 -25.707 1.00 85.62 174 ALA A O 1
ATOM 1367 N N . ALA A 1 175 ? 20.624 12.939 -24.703 1.00 87.19 175 ALA A N 1
ATOM 1368 C CA . ALA A 1 175 ? 21.888 13.044 -25.425 1.00 87.19 175 ALA A CA 1
ATOM 1369 C C . ALA A 1 175 ? 21.702 12.761 -26.925 1.00 87.19 175 ALA A C 1
ATOM 1371 O O . ALA A 1 175 ? 22.160 13.544 -27.762 1.00 87.19 175 ALA A O 1
ATOM 1372 N N . LEU A 1 176 ? 20.966 11.701 -27.275 1.00 87.75 176 LEU A N 1
ATOM 1373 C CA . LEU A 1 176 ? 20.638 11.338 -28.655 1.00 87.75 176 LEU A CA 1
ATOM 1374 C C . LEU A 1 176 ? 19.836 12.444 -29.355 1.00 87.75 176 LEU A C 1
ATOM 1376 O O . LEU A 1 176 ? 20.149 12.819 -30.487 1.00 87.75 176 LEU A O 1
ATOM 1380 N N . TYR A 1 177 ? 18.834 13.006 -28.676 1.00 89.56 177 TYR A N 1
ATOM 1381 C CA . TYR A 1 177 ? 18.048 14.140 -29.157 1.00 89.56 177 TYR A CA 1
ATOM 1382 C C . TYR A 1 177 ? 18.931 15.367 -29.411 1.00 89.56 177 TYR A C 1
ATOM 1384 O O . TYR A 1 177 ? 18.881 15.959 -30.494 1.00 89.56 177 TYR A O 1
ATOM 1392 N N . SER A 1 178 ? 19.788 15.715 -28.450 1.00 90.56 178 SER A N 1
ATOM 1393 C CA . SER A 1 178 ? 20.697 16.862 -28.549 1.00 90.56 178 SER A CA 1
ATOM 1394 C C . SER A 1 178 ? 21.685 16.701 -29.709 1.00 90.56 178 SER A C 1
ATOM 1396 O O . SER A 1 178 ? 21.834 17.613 -30.527 1.00 90.56 178 SER A O 1
ATOM 1398 N N . ALA A 1 179 ? 22.291 15.517 -29.846 1.00 89.38 179 ALA A N 1
ATOM 1399 C CA . ALA A 1 179 ? 23.172 15.180 -30.961 1.00 89.38 179 ALA A CA 1
ATOM 1400 C C . ALA A 1 179 ? 22.434 15.257 -32.307 1.00 89.38 179 ALA A C 1
ATOM 1402 O O . ALA A 1 179 ? 22.918 15.880 -33.251 1.00 89.38 179 ALA A O 1
ATOM 1403 N N . SER A 1 180 ? 21.228 14.690 -32.393 1.00 90.12 180 SER A N 1
ATOM 1404 C CA . SER A 1 180 ? 20.389 14.738 -33.595 1.00 90.12 180 SER A CA 1
ATOM 1405 C C . SER A 1 180 ? 20.073 16.171 -34.030 1.00 90.12 180 SER A C 1
ATOM 1407 O O . SER A 1 180 ? 20.152 16.486 -35.221 1.00 90.12 180 SER A O 1
ATOM 1409 N N . LYS A 1 181 ? 19.766 17.058 -33.075 1.00 92.69 181 LYS A N 1
ATOM 1410 C CA . LYS A 1 181 ? 19.488 18.474 -33.340 1.00 92.69 181 LYS A CA 1
ATOM 1411 C C . LYS A 1 181 ? 20.730 19.214 -33.843 1.00 92.69 181 LYS A C 1
ATOM 1413 O O . LYS A 1 181 ? 20.634 19.942 -34.828 1.00 92.69 181 LYS A O 1
ATOM 1418 N N . ALA A 1 182 ? 21.889 19.000 -33.218 1.00 91.19 182 ALA A N 1
ATOM 1419 C CA . ALA A 1 182 ? 23.150 19.621 -33.631 1.00 91.19 182 ALA A CA 1
ATOM 1420 C C . ALA A 1 182 ? 23.579 19.185 -35.044 1.00 91.19 182 ALA A C 1
ATOM 1422 O O . ALA A 1 182 ? 24.004 20.000 -35.861 1.00 91.19 182 ALA A O 1
ATOM 1423 N N . LEU A 1 183 ? 23.400 17.902 -35.362 1.00 91.69 183 LEU A N 1
ATOM 1424 C CA . LEU A 1 183 ? 23.762 17.318 -36.654 1.00 91.69 183 LEU A CA 1
ATOM 1425 C C . LEU A 1 183 ? 22.767 17.648 -37.779 1.00 91.69 183 LEU A C 1
ATOM 1427 O O . LEU A 1 183 ? 23.015 17.292 -38.930 1.00 91.69 183 LEU A O 1
ATOM 1431 N N . ASN A 1 184 ? 21.654 18.330 -37.486 1.00 91.25 184 ASN A N 1
ATOM 1432 C CA . ASN A 1 184 ? 20.630 18.659 -38.481 1.00 91.25 184 ASN A CA 1
ATOM 1433 C C . ASN A 1 184 ? 21.178 19.509 -39.644 1.00 91.25 184 ASN A C 1
ATOM 1435 O O . ASN A 1 184 ? 20.750 19.346 -40.784 1.00 91.25 184 ASN A O 1
ATOM 1439 N N . LEU A 1 185 ? 22.173 20.360 -39.374 1.00 89.06 185 LEU A N 1
ATOM 1440 C CA . LEU A 1 185 ? 22.827 21.211 -40.376 1.00 89.06 185 LEU A CA 1
ATOM 1441 C C . LEU A 1 185 ? 23.685 20.428 -41.390 1.00 89.06 185 LEU A C 1
ATOM 1443 O O . LEU A 1 185 ? 24.015 20.961 -42.443 1.00 89.06 185 LEU A O 1
ATOM 1447 N N . LEU A 1 186 ? 24.035 19.168 -41.106 1.00 86.69 186 LEU A N 1
ATOM 1448 C CA . LEU A 1 186 ? 24.907 18.341 -41.955 1.00 86.69 186 LEU A CA 1
ATOM 1449 C C . LEU A 1 186 ? 24.147 17.534 -43.026 1.00 86.69 186 LEU A C 1
ATOM 1451 O O . LEU A 1 186 ? 24.758 16.746 -43.755 1.00 86.69 186 LEU A O 1
ATOM 1455 N N . GLY A 1 187 ? 22.825 17.708 -43.116 1.00 88.44 187 GLY A N 1
ATOM 1456 C CA . GLY A 1 187 ? 21.950 16.956 -44.013 1.00 88.44 187 GLY A CA 1
ATOM 1457 C C . GLY A 1 187 ? 21.545 15.583 -43.461 1.00 88.44 187 GLY A C 1
ATOM 1458 O O . GLY A 1 187 ? 22.230 14.974 -42.636 1.00 88.44 187 GLY A O 1
ATOM 1459 N N . SER A 1 188 ? 20.401 15.076 -43.930 1.00 87.88 188 SER A N 1
ATOM 1460 C CA . SER A 1 188 ? 19.753 13.874 -43.382 1.00 87.88 188 SER A CA 1
ATOM 1461 C C . SER A 1 188 ? 20.627 12.618 -43.464 1.00 87.88 188 SER A C 1
ATOM 1463 O O . SER A 1 188 ? 20.705 11.881 -42.484 1.00 87.88 188 SER A O 1
ATOM 1465 N N . GLN A 1 189 ? 21.330 12.395 -44.579 1.00 87.06 189 GLN A N 1
ATOM 1466 C CA . GLN A 1 189 ? 22.191 11.218 -44.764 1.00 87.06 189 GLN A CA 1
ATOM 1467 C C . GLN A 1 189 ? 23.334 11.157 -43.738 1.00 87.06 189 GLN A C 1
ATOM 1469 O O . GLN A 1 189 ? 23.510 10.141 -43.064 1.00 87.06 189 GLN A O 1
ATOM 1474 N N . ASN A 1 190 ? 24.085 12.252 -43.574 1.00 87.19 190 ASN A N 1
ATOM 1475 C CA . ASN A 1 190 ? 25.197 12.312 -42.621 1.00 87.19 190 ASN A CA 1
ATOM 1476 C C . ASN A 1 190 ? 24.700 12.226 -41.179 1.00 87.19 190 ASN A C 1
ATOM 1478 O O . ASN A 1 190 ? 25.290 11.511 -40.368 1.00 87.19 190 ASN A O 1
ATOM 1482 N N . ARG A 1 191 ? 23.578 12.894 -40.878 1.00 90.69 191 ARG A N 1
ATOM 1483 C CA . ARG A 1 191 ? 22.925 12.815 -39.572 1.00 90.69 191 ARG A CA 1
ATOM 1484 C C . ARG A 1 191 ? 22.587 11.369 -39.213 1.00 90.69 191 ARG A C 1
ATOM 1486 O O . ARG A 1 191 ? 23.015 10.894 -38.167 1.00 90.69 191 ARG A O 1
ATOM 1493 N N . TYR A 1 192 ? 21.872 10.649 -40.079 1.00 90.31 192 TYR A N 1
ATOM 1494 C CA . TYR A 1 192 ? 21.479 9.264 -39.804 1.00 90.31 192 TYR A CA 1
ATOM 1495 C C . TYR A 1 192 ? 22.669 8.307 -39.701 1.00 90.31 192 TYR A C 1
ATOM 1497 O O . TYR A 1 192 ? 22.652 7.421 -38.852 1.00 90.31 192 TYR A O 1
ATOM 1505 N N . LYS A 1 193 ? 23.734 8.514 -40.485 1.00 87.31 193 LYS A N 1
ATOM 1506 C CA . LYS A 1 193 ? 24.961 7.711 -40.382 1.00 87.31 193 LYS A CA 1
ATOM 1507 C C . LYS A 1 193 ? 25.611 7.812 -38.998 1.00 87.31 193 LYS A C 1
ATOM 1509 O O . LYS A 1 193 ? 26.125 6.8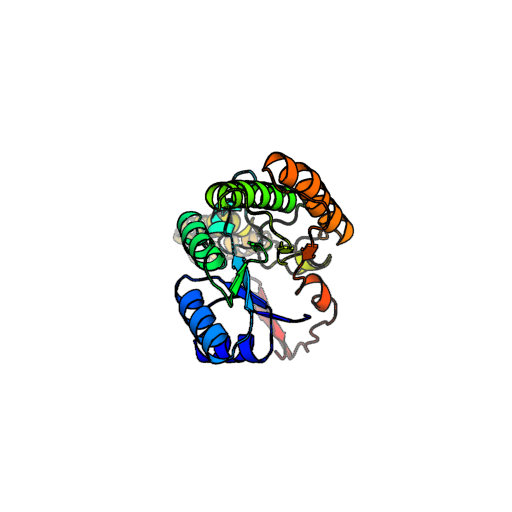16 -38.491 1.00 87.31 193 LYS A O 1
ATOM 1514 N N . VAL A 1 194 ? 25.596 9.002 -38.396 1.00 86.81 194 VAL A N 1
ATOM 1515 C CA . VAL A 1 194 ? 26.100 9.214 -37.032 1.00 86.81 194 VAL A CA 1
ATOM 1516 C C . VAL A 1 194 ? 25.112 8.664 -36.003 1.00 86.81 194 VAL A C 1
ATOM 1518 O O . VAL A 1 194 ? 25.518 7.909 -35.124 1.00 86.81 194 VAL A O 1
ATOM 1521 N N . LEU A 1 195 ? 23.817 8.969 -36.141 1.00 88.50 195 LEU A N 1
ATOM 1522 C CA . LEU A 1 195 ? 22.790 8.519 -35.196 1.00 88.50 195 LEU A CA 1
ATOM 1523 C C . LEU A 1 195 ? 22.662 6.997 -35.132 1.00 88.50 195 LEU A C 1
ATOM 1525 O O . LEU A 1 195 ? 22.557 6.467 -34.035 1.00 88.50 195 LEU A O 1
ATOM 1529 N N . SER A 1 196 ? 22.726 6.282 -36.260 1.00 87.25 196 SER A N 1
ATOM 1530 C CA . SER A 1 196 ? 22.655 4.814 -36.258 1.00 87.25 196 SER A CA 1
ATOM 1531 C C . SER A 1 196 ? 23.778 4.193 -35.428 1.00 87.25 196 SER A C 1
ATOM 1533 O O . SER A 1 196 ? 23.532 3.220 -34.731 1.00 87.25 196 SER A O 1
ATOM 1535 N N . ARG A 1 197 ? 24.990 4.765 -35.459 1.00 85.31 197 ARG A N 1
ATOM 1536 C CA . ARG A 1 197 ? 26.111 4.276 -34.642 1.00 85.31 197 ARG A CA 1
ATOM 1537 C C . ARG A 1 197 ? 25.924 4.578 -33.162 1.00 85.31 197 ARG A C 1
ATOM 1539 O O . ARG A 1 197 ? 26.338 3.776 -32.342 1.00 85.31 197 ARG A O 1
ATOM 1546 N N . LEU A 1 198 ? 25.338 5.730 -32.831 1.00 85.38 198 LEU A N 1
ATOM 1547 C CA . LEU A 1 198 ? 25.035 6.088 -31.444 1.00 85.38 198 LEU A CA 1
ATOM 1548 C C . LEU A 1 198 ? 23.937 5.188 -30.876 1.00 85.38 198 LEU A C 1
ATOM 1550 O O . LEU A 1 198 ? 24.086 4.684 -29.772 1.00 85.38 198 LEU A O 1
ATOM 1554 N N . ILE A 1 199 ? 22.877 4.933 -31.643 1.00 84.94 199 ILE A N 1
ATOM 1555 C CA . ILE A 1 199 ? 21.781 4.045 -31.234 1.00 84.94 199 ILE A CA 1
ATOM 1556 C C . ILE A 1 199 ? 22.295 2.624 -30.987 1.00 84.94 199 ILE A C 1
ATOM 1558 O O . ILE A 1 199 ? 21.922 2.033 -29.986 1.00 84.94 199 ILE A O 1
ATOM 1562 N N . ASP A 1 200 ? 23.213 2.113 -31.815 1.00 80.56 200 ASP A N 1
ATOM 1563 C CA . ASP A 1 200 ? 23.830 0.792 -31.602 1.00 80.56 200 ASP A CA 1
ATOM 1564 C C . ASP A 1 200 ? 24.624 0.691 -30.277 1.00 80.56 200 ASP A C 1
ATOM 1566 O O . ASP A 1 200 ? 24.935 -0.414 -29.837 1.00 80.56 200 ASP A O 1
ATOM 1570 N N . THR A 1 201 ? 24.968 1.818 -29.636 1.00 80.62 201 THR A N 1
ATOM 1571 C CA . THR A 1 201 ? 25.604 1.835 -28.302 1.00 80.62 201 THR A CA 1
ATOM 1572 C C . THR A 1 201 ? 24.611 1.902 -27.144 1.00 80.62 201 THR A C 1
ATOM 1574 O O . THR A 1 201 ? 25.007 1.690 -26.000 1.00 80.62 201 THR A O 1
ATOM 1577 N N . LEU A 1 202 ? 23.337 2.192 -27.425 1.00 78.31 202 LEU A N 1
ATOM 1578 C CA . LEU A 1 202 ? 22.271 2.216 -26.428 1.00 78.31 202 LEU A CA 1
ATOM 1579 C C . LEU A 1 202 ? 21.756 0.783 -26.251 1.00 78.31 202 LEU A C 1
ATOM 1581 O O . LEU A 1 202 ? 20.847 0.338 -26.949 1.00 78.31 202 LEU A O 1
ATOM 1585 N N . GLU A 1 203 ? 22.403 0.030 -25.364 1.00 72.44 203 GLU A N 1
ATOM 1586 C CA . GLU A 1 203 ? 21.969 -1.314 -24.985 1.00 72.44 203 GLU A CA 1
ATOM 1587 C C . GLU A 1 203 ? 21.230 -1.262 -23.645 1.00 72.44 203 GLU A C 1
ATOM 1589 O O . GLU A 1 203 ? 21.848 -1.107 -22.592 1.00 72.44 203 GLU A O 1
ATOM 1594 N N . THR A 1 204 ? 19.914 -1.458 -23.681 1.00 68.50 204 THR A N 1
ATOM 1595 C CA . THR A 1 204 ? 19.109 -1.651 -22.474 1.00 68.50 204 THR A CA 1
ATOM 1596 C C . THR A 1 204 ? 19.153 -3.115 -22.059 1.00 68.50 204 THR A C 1
ATOM 1598 O O . THR A 1 204 ? 18.763 -4.009 -22.816 1.00 68.50 204 THR A O 1
ATOM 1601 N N . ARG A 1 205 ? 19.628 -3.377 -20.838 1.00 69.19 205 ARG A N 1
ATOM 1602 C CA . ARG A 1 205 ? 19.583 -4.709 -20.224 1.00 69.19 205 ARG A CA 1
ATOM 1603 C C . ARG A 1 205 ? 18.616 -4.692 -19.047 1.00 69.19 205 ARG A C 1
ATOM 1605 O O . ARG A 1 205 ? 18.793 -3.857 -18.161 1.00 69.19 205 ARG A O 1
ATOM 1612 N N . PRO A 1 206 ? 17.653 -5.629 -18.984 1.00 68.44 206 PRO A N 1
ATOM 1613 C CA . PRO A 1 206 ? 16.817 -5.777 -17.803 1.00 68.44 206 PRO A CA 1
ATOM 1614 C C . PRO A 1 206 ? 17.673 -5.998 -16.557 1.00 68.44 206 PRO A C 1
ATOM 1616 O O . PRO A 1 206 ? 18.752 -6.603 -16.625 1.00 68.44 206 PRO A O 1
ATOM 1619 N N . ASN A 1 207 ? 17.179 -5.544 -15.408 1.00 72.25 207 ASN A N 1
ATOM 1620 C CA . ASN A 1 207 ? 17.865 -5.750 -14.144 1.00 72.25 207 ASN A CA 1
ATOM 1621 C C . ASN A 1 207 ? 17.999 -7.256 -13.866 1.00 72.25 207 ASN A C 1
ATOM 1623 O O . ASN A 1 207 ? 17.013 -7.984 -13.781 1.00 72.25 207 ASN A O 1
ATOM 1627 N N . GLN A 1 208 ? 19.237 -7.727 -13.720 1.00 77.00 208 GLN A N 1
ATOM 1628 C CA . GLN A 1 208 ? 19.514 -9.143 -13.468 1.00 77.00 208 GLN A CA 1
ATOM 1629 C C . GLN A 1 208 ? 19.587 -9.498 -11.982 1.00 77.00 208 GLN A C 1
ATOM 1631 O O . GLN A 1 208 ? 19.776 -10.662 -11.634 1.00 77.00 208 GLN A O 1
ATOM 1636 N N . THR A 1 209 ? 19.467 -8.509 -11.097 1.00 82.06 209 THR A N 1
ATOM 1637 C CA . THR A 1 209 ? 19.561 -8.730 -9.657 1.00 82.06 209 THR A CA 1
ATOM 1638 C C . THR A 1 209 ? 18.212 -9.193 -9.129 1.00 82.06 209 THR A C 1
ATOM 1640 O O . THR A 1 209 ? 17.281 -8.389 -9.164 1.00 82.06 209 THR A O 1
ATOM 1643 N N . PRO A 1 210 ? 18.086 -10.413 -8.576 1.00 84.88 210 PRO A N 1
ATOM 1644 C CA . PRO A 1 210 ? 16.816 -10.894 -8.049 1.00 84.88 210 PRO A CA 1
ATOM 1645 C C . PRO A 1 210 ? 16.253 -9.982 -6.955 1.00 84.88 210 PRO A C 1
ATOM 1647 O O . PRO A 1 210 ? 16.992 -9.295 -6.230 1.00 84.88 210 PRO A O 1
ATOM 1650 N N . ALA A 1 211 ? 14.930 -9.988 -6.825 1.00 87.88 211 ALA A N 1
ATOM 1651 C CA . ALA A 1 211 ? 14.273 -9.378 -5.679 1.00 87.88 211 ALA A CA 1
ATOM 1652 C C . ALA A 1 211 ? 14.592 -10.139 -4.371 1.00 87.88 211 ALA A C 1
ATOM 1654 O O . ALA A 1 211 ? 14.944 -11.322 -4.428 1.00 87.88 211 ALA A O 1
ATOM 1655 N N . PRO A 1 212 ? 14.467 -9.487 -3.197 1.00 91.50 212 PRO A N 1
ATOM 1656 C CA . PRO A 1 212 ? 14.530 -10.162 -1.902 1.00 91.50 212 PRO A CA 1
ATOM 1657 C C . PRO A 1 212 ? 13.581 -11.362 -1.804 1.00 91.50 212 PRO A C 1
ATOM 1659 O O . PRO A 1 212 ? 12.516 -11.379 -2.425 1.00 91.50 212 PRO A O 1
ATOM 1662 N N . THR A 1 213 ? 13.958 -12.357 -0.999 1.00 92.00 213 THR A N 1
ATOM 1663 C CA . THR A 1 213 ? 13.079 -13.495 -0.707 1.00 92.00 213 THR A CA 1
ATOM 1664 C C . THR A 1 213 ? 11.921 -13.069 0.196 1.00 92.00 213 THR A C 1
ATOM 1666 O O . THR A 1 213 ? 11.962 -12.012 0.834 1.00 92.00 213 THR A O 1
ATOM 1669 N N . ILE A 1 214 ? 10.883 -13.904 0.281 1.00 91.75 214 ILE A N 1
ATOM 1670 C CA . ILE A 1 214 ? 9.758 -13.639 1.181 1.00 91.75 214 ILE A CA 1
ATOM 1671 C C . ILE A 1 214 ? 10.206 -13.602 2.647 1.00 91.75 214 ILE A C 1
ATOM 1673 O O . ILE A 1 214 ? 9.710 -12.778 3.406 1.00 91.75 214 ILE A O 1
ATOM 1677 N N . GLU A 1 215 ? 11.199 -14.410 3.026 1.00 94.88 215 GLU A N 1
ATOM 1678 C CA . GLU A 1 215 ? 11.802 -14.406 4.361 1.00 94.88 215 GLU A CA 1
ATOM 1679 C C . GLU A 1 215 ? 12.508 -13.081 4.644 1.0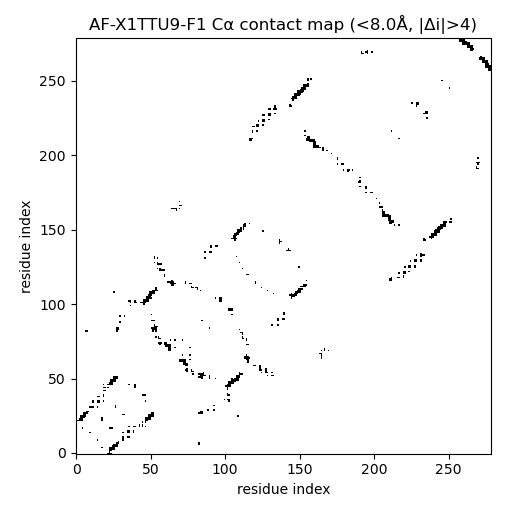0 94.88 215 GLU A C 1
ATOM 1681 O O . GLU A 1 215 ? 12.350 -12.534 5.728 1.00 94.88 215 GLU A O 1
ATOM 1686 N N . ALA A 1 216 ? 13.226 -12.522 3.664 1.00 95.88 216 ALA A N 1
ATOM 1687 C CA . ALA A 1 216 ? 13.889 -11.230 3.820 1.00 95.88 216 ALA A CA 1
ATOM 1688 C C . ALA A 1 216 ? 12.880 -10.079 3.977 1.00 95.88 216 ALA A C 1
ATOM 1690 O O . ALA A 1 216 ? 13.094 -9.174 4.787 1.00 95.88 216 ALA A O 1
ATOM 1691 N N . TYR A 1 217 ? 11.765 -10.111 3.236 1.00 95.75 217 TYR A N 1
ATOM 1692 C CA . TYR A 1 217 ? 10.666 -9.163 3.441 1.00 95.75 217 TYR A CA 1
ATOM 1693 C C . TYR A 1 217 ? 10.006 -9.349 4.809 1.00 95.75 217 TYR A C 1
ATOM 1695 O O . TYR A 1 217 ? 9.801 -8.368 5.521 1.00 95.75 217 TYR A O 1
ATOM 1703 N N . ALA A 1 218 ? 9.714 -10.592 5.196 1.00 96.19 218 ALA A N 1
ATOM 1704 C CA . ALA A 1 218 ? 9.107 -10.907 6.482 1.00 96.19 218 ALA A CA 1
ATOM 1705 C C . ALA A 1 218 ? 9.997 -10.450 7.643 1.00 96.19 218 ALA A C 1
ATOM 1707 O O . ALA A 1 218 ? 9.506 -9.792 8.557 1.00 96.19 218 ALA A O 1
ATOM 1708 N N . GLU A 1 219 ? 11.299 -10.729 7.596 1.00 98.25 219 GLU A N 1
ATOM 1709 C CA . GLU A 1 219 ? 12.265 -10.281 8.597 1.00 98.25 219 GLU A CA 1
ATOM 1710 C C . GLU A 1 219 ? 12.308 -8.754 8.676 1.00 98.25 219 GLU A C 1
ATOM 1712 O O . GLU A 1 219 ? 12.156 -8.199 9.762 1.00 98.25 219 GLU A O 1
ATOM 1717 N N . ALA A 1 220 ? 12.458 -8.065 7.540 1.00 98.06 220 ALA A N 1
ATOM 1718 C CA . ALA A 1 220 ? 12.515 -6.607 7.508 1.00 98.06 220 ALA A CA 1
ATOM 1719 C C . ALA A 1 220 ? 11.239 -5.967 8.078 1.00 98.06 220 ALA A C 1
ATOM 1721 O O . ALA A 1 220 ? 11.329 -5.091 8.942 1.00 98.06 220 ALA A O 1
ATOM 1722 N N . CYS A 1 221 ? 10.057 -6.423 7.650 1.00 97.88 221 CYS A N 1
ATOM 1723 C CA . CYS A 1 221 ? 8.794 -5.854 8.108 1.00 97.88 221 CYS A CA 1
ATOM 1724 C C . CYS A 1 221 ? 8.527 -6.171 9.585 1.00 97.88 221 CYS A C 1
ATOM 1726 O O . CYS A 1 221 ? 8.280 -5.268 10.382 1.00 97.88 221 CYS A O 1
ATOM 1728 N N . THR A 1 222 ? 8.613 -7.445 9.978 1.00 97.88 222 THR A N 1
ATOM 1729 C CA . THR A 1 222 ? 8.244 -7.873 11.337 1.00 97.88 222 THR A CA 1
ATOM 1730 C C . THR A 1 222 ? 9.227 -7.381 12.391 1.00 97.88 222 THR A C 1
ATOM 1732 O O . THR A 1 222 ? 8.786 -6.937 13.448 1.00 97.88 222 THR A O 1
ATOM 1735 N N . ARG A 1 223 ? 10.541 -7.385 12.119 1.00 98.50 223 ARG A N 1
ATOM 1736 C CA . ARG A 1 223 ? 11.538 -6.801 13.030 1.00 98.50 223 ARG A CA 1
ATOM 1737 C C . ARG A 1 223 ? 11.256 -5.319 13.251 1.00 98.50 223 ARG A C 1
ATOM 1739 O O . ARG A 1 223 ? 11.160 -4.890 14.396 1.00 98.50 223 ARG A O 1
ATOM 1746 N N . THR A 1 224 ? 11.056 -4.567 12.169 1.00 98.62 224 THR A N 1
ATOM 1747 C CA . THR A 1 224 ? 10.796 -3.127 12.259 1.00 98.62 224 THR A CA 1
ATOM 1748 C C . THR A 1 224 ? 9.507 -2.834 13.024 1.00 98.62 224 THR A C 1
ATOM 1750 O O . THR A 1 224 ? 9.520 -2.019 13.938 1.00 98.62 224 THR A O 1
ATOM 1753 N N . LEU A 1 225 ? 8.407 -3.532 12.731 1.00 98.50 225 LEU A N 1
ATOM 1754 C CA . LEU A 1 225 ? 7.147 -3.349 13.461 1.00 98.50 225 LEU A CA 1
ATOM 1755 C C . LEU A 1 225 ? 7.277 -3.706 14.947 1.00 98.50 225 LEU A C 1
ATOM 1757 O O . LEU A 1 225 ? 6.804 -2.957 15.796 1.00 98.50 225 LEU A O 1
ATOM 1761 N N . ARG A 1 226 ? 7.950 -4.813 15.287 1.00 98.00 226 ARG A N 1
ATOM 1762 C CA . ARG A 1 226 ? 8.166 -5.205 16.692 1.00 98.00 226 ARG A CA 1
ATOM 1763 C C . ARG A 1 226 ? 8.977 -4.173 17.473 1.00 98.00 226 ARG A C 1
ATOM 1765 O O . ARG A 1 226 ? 8.765 -4.034 18.674 1.00 98.00 226 ARG A O 1
ATOM 1772 N N . GLU A 1 227 ? 9.895 -3.474 16.812 1.00 98.50 227 GLU A N 1
ATOM 1773 C CA . GLU A 1 227 ? 10.684 -2.401 17.419 1.00 98.50 227 GLU A CA 1
ATOM 1774 C C . GLU A 1 227 ? 9.909 -1.080 17.507 1.00 98.50 227 GLU A C 1
ATOM 1776 O O . GLU A 1 227 ? 10.018 -0.378 18.510 1.00 98.50 227 GLU A O 1
ATOM 1781 N N . GLU A 1 228 ? 9.149 -0.719 16.473 1.00 98.69 228 GLU A N 1
ATOM 1782 C CA . GLU A 1 228 ? 8.555 0.615 16.335 1.00 98.69 228 GLU A CA 1
ATOM 1783 C C . GLU A 1 228 ? 7.153 0.738 16.939 1.00 98.69 228 GLU A C 1
ATOM 1785 O O . GLU A 1 228 ? 6.827 1.798 17.472 1.00 98.69 228 GLU A O 1
ATOM 1790 N N . LEU A 1 229 ? 6.328 -0.313 16.920 1.00 98.69 229 LEU A N 1
ATOM 1791 C CA . LEU A 1 229 ? 4.972 -0.255 17.485 1.00 98.69 229 LEU A CA 1
ATOM 1792 C C . LEU A 1 229 ? 4.979 0.114 18.983 1.00 98.69 229 LEU A C 1
ATOM 1794 O O . LEU A 1 229 ? 4.309 1.086 19.342 1.00 98.69 229 LEU A O 1
ATOM 1798 N N . PRO A 1 230 ? 5.799 -0.517 19.856 1.00 98.56 230 PRO A N 1
ATOM 1799 C CA . PRO A 1 230 ? 5.826 -0.155 21.275 1.00 98.56 230 PRO A CA 1
ATOM 1800 C C . PRO A 1 230 ? 6.350 1.263 21.529 1.00 98.56 230 PRO A C 1
ATOM 1802 O O . PRO A 1 230 ? 5.877 1.940 22.440 1.00 98.56 230 PRO A O 1
ATOM 1805 N N . LYS A 1 231 ? 7.296 1.751 20.708 1.00 98.56 231 LYS A N 1
ATOM 1806 C CA . LYS A 1 231 ? 7.806 3.135 20.797 1.00 98.56 231 LYS A CA 1
ATOM 1807 C C . LYS A 1 231 ? 6.715 4.170 20.525 1.00 98.56 231 LYS A C 1
ATOM 1809 O O . LYS A 1 231 ? 6.816 5.295 21.001 1.00 98.56 231 LYS A O 1
ATOM 1814 N N . ASN A 1 232 ? 5.689 3.777 19.774 1.00 98.56 232 ASN A N 1
ATOM 1815 C CA . ASN A 1 232 ? 4.545 4.601 19.410 1.00 98.56 232 ASN A CA 1
ATOM 1816 C C . ASN A 1 232 ? 3.281 4.249 20.221 1.00 98.56 232 ASN A C 1
ATOM 1818 O O . ASN A 1 232 ? 2.184 4.655 19.849 1.00 98.56 232 ASN A O 1
ATOM 1822 N N . GLY A 1 233 ? 3.428 3.522 21.338 1.00 98.00 233 GLY A N 1
ATOM 1823 C CA . GLY A 1 233 ? 2.337 3.243 22.277 1.00 98.00 233 GLY A CA 1
ATOM 1824 C C . GLY A 1 233 ? 1.367 2.144 21.841 1.00 98.00 233 GLY A C 1
ATOM 1825 O O . GLY A 1 233 ? 0.266 2.079 22.379 1.00 98.00 233 GLY A O 1
ATOM 1826 N N . ILE A 1 234 ? 1.754 1.296 20.884 1.00 98.38 234 ILE A N 1
ATOM 1827 C CA . ILE A 1 234 ? 0.934 0.179 20.399 1.00 98.38 234 ILE A CA 1
ATOM 1828 C C . ILE A 1 234 ? 1.463 -1.131 20.981 1.00 98.38 234 ILE A C 1
ATOM 1830 O O . ILE A 1 234 ? 2.638 -1.481 20.814 1.00 98.38 234 ILE A O 1
ATOM 1834 N N . GLU A 1 235 ? 0.590 -1.870 21.657 1.00 97.12 235 GLU A N 1
ATOM 1835 C CA . GLU A 1 235 ? 0.910 -3.192 22.178 1.00 97.12 235 GLU A CA 1
ATOM 1836 C C . GLU A 1 235 ? 1.028 -4.215 21.039 1.00 97.12 235 GLU A C 1
ATOM 1838 O O . GLU A 1 235 ? 0.250 -4.231 20.092 1.00 97.12 235 GLU A O 1
ATOM 1843 N N . THR A 1 236 ? 2.030 -5.093 21.123 1.00 95.94 236 THR A N 1
ATOM 1844 C CA . THR A 1 236 ? 2.261 -6.145 20.111 1.00 95.94 236 THR A CA 1
ATOM 1845 C C . THR A 1 236 ? 1.762 -7.515 20.552 1.00 95.94 236 THR A C 1
ATOM 1847 O O . THR A 1 236 ? 1.786 -8.468 19.774 1.00 95.94 236 THR A O 1
ATOM 1850 N N . LYS A 1 237 ? 1.334 -7.638 21.811 1.00 94.50 237 LYS A N 1
ATOM 1851 C CA . LYS A 1 237 ? 0.779 -8.876 22.344 1.00 94.50 237 LYS A CA 1
ATOM 1852 C C . LYS A 1 237 ? -0.603 -9.091 21.729 1.00 94.50 237 LYS A C 1
ATOM 1854 O O . LYS A 1 237 ? -1.422 -8.186 21.756 1.00 94.50 237 LYS A O 1
ATOM 1859 N N . ASP A 1 238 ? -0.832 -10.280 21.177 1.00 94.69 238 ASP A N 1
ATOM 1860 C CA . ASP A 1 238 ? -2.094 -10.683 20.538 1.00 94.69 238 ASP A CA 1
ATOM 1861 C C . ASP A 1 238 ? -2.520 -9.822 19.322 1.00 94.69 238 ASP A C 1
ATOM 1863 O O . ASP A 1 238 ? -3.590 -10.039 18.759 1.00 94.69 238 ASP A O 1
ATOM 1867 N N . LEU A 1 239 ? -1.655 -8.909 18.853 1.00 97.56 239 LEU A N 1
ATOM 1868 C CA . LEU A 1 239 ? -1.873 -8.107 17.650 1.00 97.56 239 LEU A CA 1
ATOM 1869 C C . LEU A 1 239 ? -1.755 -8.981 16.395 1.00 97.56 239 LEU A C 1
ATOM 1871 O O . LEU A 1 239 ? -0.700 -9.563 16.121 1.00 97.56 239 LEU A O 1
ATOM 1875 N N . MET A 1 240 ? -2.815 -9.035 15.591 1.00 97.50 240 MET A N 1
ATOM 1876 C CA . MET A 1 240 ? -2.800 -9.776 14.332 1.00 97.50 240 MET A CA 1
ATOM 1877 C C . MET A 1 240 ? -2.134 -8.959 13.217 1.00 97.50 240 MET A C 1
ATOM 1879 O O . MET A 1 240 ? -2.594 -7.874 12.873 1.00 97.50 240 MET A O 1
ATOM 1883 N N . LEU A 1 241 ? -1.091 -9.516 12.595 1.00 97.38 241 LEU A N 1
ATOM 1884 C CA . LEU A 1 241 ? -0.484 -8.973 11.377 1.00 97.38 241 LEU A CA 1
ATOM 1885 C C . LEU A 1 241 ? -1.067 -9.660 10.136 1.00 97.38 241 LEU A C 1
ATOM 1887 O O . LEU A 1 241 ? -0.977 -10.880 9.996 1.00 97.38 241 LEU A O 1
ATOM 1891 N N . GLN A 1 242 ? -1.611 -8.865 9.219 1.00 96.38 242 GLN A N 1
ATOM 1892 C CA . GLN A 1 242 ? -2.093 -9.288 7.907 1.00 96.38 242 GLN A CA 1
ATOM 1893 C C . GLN A 1 242 ? -1.183 -8.767 6.789 1.00 96.38 242 GLN A C 1
ATOM 1895 O O . GLN A 1 242 ? -0.514 -7.741 6.927 1.00 96.38 242 GLN A O 1
ATOM 1900 N N . ILE A 1 243 ? -1.153 -9.519 5.688 1.00 95.25 243 ILE A N 1
ATOM 1901 C CA . ILE A 1 243 ? -0.452 -9.184 4.448 1.00 95.25 243 ILE A CA 1
ATOM 1902 C C . ILE A 1 243 ? -1.357 -9.504 3.258 1.00 95.25 243 ILE A C 1
ATOM 1904 O O . ILE A 1 243 ? -2.142 -10.452 3.307 1.00 95.25 243 ILE A O 1
ATOM 1908 N N . GLU A 1 244 ? -1.183 -8.779 2.154 1.00 94.81 244 GLU A N 1
ATOM 1909 C CA . GLU A 1 244 ? -1.990 -8.934 0.935 1.00 94.81 244 GLU A CA 1
ATOM 1910 C C . GLU A 1 244 ? -1.114 -9.287 -0.283 1.00 94.81 244 GLU A C 1
ATOM 1912 O O . GLU A 1 244 ? -1.043 -8.534 -1.263 1.00 94.81 244 GLU A O 1
ATOM 1917 N N . PRO A 1 245 ? -0.369 -10.411 -0.254 1.00 92.00 245 PRO A N 1
ATOM 1918 C CA . PRO A 1 245 ? 0.454 -10.804 -1.385 1.00 92.00 245 PRO A CA 1
ATOM 1919 C C . PRO A 1 245 ? -0.440 -11.090 -2.599 1.00 92.00 245 PRO A C 1
ATOM 1921 O O . PRO A 1 245 ? -1.413 -11.830 -2.520 1.00 92.00 245 PRO A O 1
ATOM 1924 N N . GLY A 1 246 ? -0.098 -10.501 -3.743 1.00 90.31 246 GLY A N 1
ATOM 1925 C CA . GLY A 1 246 ? -0.757 -10.763 -5.024 1.00 90.31 246 GLY A CA 1
ATOM 1926 C C . GLY A 1 246 ? 0.261 -11.321 -6.003 1.00 90.31 246 GLY A C 1
ATOM 1927 O O . GLY A 1 246 ? 0.477 -12.532 -6.080 1.00 90.31 246 GLY A O 1
ATOM 1928 N N . ARG A 1 247 ? 0.973 -10.409 -6.677 1.00 86.00 247 ARG A N 1
ATOM 1929 C CA . ARG A 1 247 ? 2.032 -10.740 -7.643 1.00 86.00 247 ARG A CA 1
ATOM 1930 C C . ARG A 1 247 ? 3.077 -11.706 -7.080 1.00 86.00 247 ARG A C 1
ATOM 1932 O O . ARG A 1 247 ? 3.530 -12.560 -7.828 1.00 86.00 247 ARG A O 1
ATOM 1939 N N . SER A 1 248 ? 3.427 -11.622 -5.796 1.00 88.94 248 SER A N 1
ATOM 1940 C CA . SER A 1 248 ? 4.370 -12.554 -5.159 1.00 88.94 248 SER A CA 1
ATOM 1941 C C . SER A 1 248 ? 3.903 -14.013 -5.143 1.00 88.94 248 SER A C 1
ATOM 1943 O O . SER A 1 248 ? 4.748 -14.900 -5.138 1.00 88.94 248 SER A O 1
ATOM 1945 N N . MET A 1 249 ? 2.592 -14.284 -5.157 1.00 89.81 249 MET A N 1
ATOM 1946 C CA . MET A 1 249 ? 2.065 -15.656 -5.171 1.00 89.81 249 MET A CA 1
ATOM 1947 C C . MET A 1 249 ? 1.879 -16.198 -6.585 1.00 89.81 249 MET A C 1
ATOM 1949 O O . MET A 1 249 ? 2.220 -17.344 -6.857 1.00 89.81 249 MET A O 1
ATOM 1953 N N . HIS A 1 250 ? 1.317 -15.393 -7.491 1.00 88.06 250 HIS A N 1
ATOM 1954 C CA . HIS A 1 250 ? 0.919 -15.874 -8.819 1.00 88.06 250 HIS A CA 1
ATOM 1955 C C . HIS A 1 250 ? 1.848 -15.416 -9.950 1.00 88.06 250 HIS A C 1
ATOM 1957 O O . HIS A 1 250 ? 1.720 -15.896 -11.074 1.00 88.06 250 HIS A O 1
ATOM 1963 N N . GLY A 1 251 ? 2.761 -14.475 -9.696 1.00 84.44 251 GLY A N 1
ATOM 1964 C CA . GLY A 1 251 ? 3.619 -13.883 -10.725 1.00 84.44 251 GLY A CA 1
ATOM 1965 C C . GLY A 1 251 ? 4.539 -14.902 -11.392 1.00 84.44 251 GLY A C 1
ATOM 1966 O O . GLY A 1 251 ? 4.863 -14.744 -12.564 1.00 84.44 251 GLY A O 1
ATOM 1967 N N . ASP A 1 252 ? 4.885 -15.971 -10.669 1.00 84.31 252 ASP A N 1
ATOM 1968 C CA . ASP A 1 252 ? 5.692 -17.073 -11.185 1.00 84.31 252 ASP A CA 1
ATOM 1969 C C . ASP A 1 252 ? 4.891 -18.312 -11.603 1.00 84.31 252 ASP A C 1
ATOM 1971 O O . ASP A 1 252 ? 5.475 -19.279 -12.092 1.00 84.31 252 ASP A O 1
ATOM 1975 N N . ALA A 1 253 ? 3.562 -18.278 -11.482 1.00 89.12 253 ALA A N 1
ATOM 1976 C CA . ALA A 1 253 ? 2.705 -19.427 -11.765 1.00 89.12 253 ALA A CA 1
ATOM 1977 C C . ALA A 1 253 ? 2.504 -19.697 -13.268 1.00 89.12 253 ALA A C 1
ATOM 1979 O O . ALA A 1 253 ? 2.020 -20.765 -13.638 1.00 89.12 253 ALA A O 1
ATOM 1980 N N . GLY A 1 254 ? 2.856 -18.748 -14.139 1.00 86.12 254 GLY A N 1
ATOM 1981 C CA . GLY A 1 254 ? 2.645 -18.870 -15.577 1.00 86.12 254 GLY A CA 1
ATOM 1982 C C . GLY A 1 254 ? 3.699 -18.146 -16.403 1.00 86.12 254 GLY A C 1
ATOM 1983 O O . GLY A 1 254 ? 4.356 -17.215 -15.943 1.00 86.12 254 GLY A O 1
ATOM 1984 N N . ILE A 1 255 ? 3.840 -18.589 -17.648 1.00 86.50 255 ILE A N 1
ATOM 1985 C CA . ILE A 1 255 ? 4.607 -17.909 -18.690 1.00 86.50 255 ILE A CA 1
ATOM 1986 C C . ILE A 1 255 ? 3.686 -17.664 -19.880 1.00 86.50 255 ILE A C 1
ATOM 1988 O O . ILE A 1 255 ? 2.796 -18.467 -20.160 1.00 86.50 255 ILE A O 1
ATOM 1992 N N . HIS A 1 256 ? 3.903 -16.556 -20.578 1.00 89.19 256 HIS A N 1
ATOM 1993 C CA . HIS A 1 256 ? 3.204 -16.276 -21.820 1.00 89.19 256 HIS A CA 1
ATOM 1994 C C . HIS A 1 256 ? 4.022 -16.835 -22.989 1.00 89.19 256 HIS A C 1
ATOM 1996 O O . HIS A 1 256 ? 5.138 -16.382 -23.239 1.00 89.19 256 HIS A O 1
ATOM 2002 N N . LEU A 1 257 ? 3.488 -17.852 -23.668 1.00 94.00 257 LEU A N 1
ATOM 2003 C CA . LEU A 1 257 ? 4.073 -18.405 -24.887 1.00 94.00 257 LEU A CA 1
ATOM 2004 C C . LEU A 1 257 ? 3.414 -17.740 -26.091 1.00 94.00 257 LEU A C 1
ATOM 2006 O O . LEU A 1 257 ? 2.192 -17.712 -26.183 1.00 94.00 257 LEU A O 1
ATOM 2010 N N . THR A 1 258 ? 4.236 -17.246 -27.008 1.00 95.88 258 THR A N 1
ATOM 2011 C CA . THR A 1 258 ? 3.794 -16.585 -28.236 1.00 95.88 258 THR A CA 1
ATOM 2012 C C . THR A 1 258 ? 4.601 -17.096 -29.425 1.00 95.88 258 THR A C 1
ATOM 2014 O O . THR A 1 258 ? 5.749 -17.534 -29.271 1.00 95.88 258 THR A O 1
ATOM 2017 N N . THR A 1 259 ? 4.007 -17.064 -30.615 1.00 97.38 259 THR A N 1
ATOM 2018 C CA . THR A 1 259 ? 4.653 -17.499 -31.856 1.00 97.38 259 THR A CA 1
ATOM 2019 C C . THR A 1 259 ? 5.183 -16.300 -32.626 1.00 97.38 259 THR A C 1
ATOM 2021 O O . THR A 1 259 ? 4.444 -15.364 -32.922 1.00 97.38 259 THR A O 1
ATOM 2024 N N . VAL A 1 260 ? 6.452 -16.346 -33.044 1.00 97.56 260 VAL A N 1
ATOM 2025 C CA . VAL A 1 260 ? 6.986 -15.362 -33.997 1.00 97.56 260 VAL A CA 1
ATOM 2026 C C . VAL A 1 260 ? 6.302 -15.562 -35.348 1.00 97.56 260 VAL A C 1
ATOM 2028 O O . VAL A 1 260 ? 6.545 -16.555 -36.032 1.00 97.56 260 VAL A O 1
ATOM 2031 N N . GLN A 1 261 ? 5.470 -14.606 -35.749 1.00 97.62 261 GLN A N 1
ATOM 2032 C CA . GLN A 1 261 ? 4.756 -14.645 -37.024 1.00 97.62 261 GLN A CA 1
ATOM 2033 C C . GLN A 1 261 ? 5.568 -14.020 -38.157 1.00 97.62 261 GLN A C 1
ATOM 2035 O O . GLN A 1 261 ? 5.498 -14.462 -39.303 1.00 97.62 261 GLN A O 1
ATOM 2040 N N . ASN A 1 262 ? 6.325 -12.962 -37.862 1.00 97.12 262 ASN A N 1
ATOM 2041 C CA . ASN A 1 262 ? 7.092 -12.247 -38.874 1.00 97.12 262 ASN A CA 1
ATOM 2042 C C . ASN A 1 262 ? 8.286 -11.508 -38.256 1.00 97.12 262 ASN A C 1
ATOM 2044 O O . ASN A 1 262 ? 8.230 -11.038 -37.124 1.00 97.12 262 ASN A O 1
ATOM 2048 N N . ILE A 1 263 ? 9.364 -11.363 -39.028 1.00 97.12 263 ILE A N 1
ATOM 2049 C CA . ILE A 1 263 ? 10.551 -10.593 -38.647 1.00 97.12 263 ILE A CA 1
ATOM 2050 C C . ILE A 1 263 ? 10.826 -9.567 -39.746 1.00 97.12 263 ILE A C 1
ATOM 2052 O O . ILE A 1 263 ? 11.339 -9.906 -40.815 1.00 97.12 263 ILE A O 1
ATOM 2056 N N . LYS A 1 264 ? 10.531 -8.291 -39.478 1.00 94.94 264 LYS A N 1
ATOM 2057 C CA . LYS A 1 264 ? 10.866 -7.192 -40.394 1.00 94.94 264 LYS A CA 1
ATOM 2058 C C . LYS A 1 264 ? 12.246 -6.643 -40.036 1.00 94.94 264 LYS A C 1
ATOM 2060 O O . LYS A 1 264 ? 12.428 -6.050 -38.976 1.00 94.94 264 LYS A O 1
ATOM 2065 N N . ARG A 1 265 ? 13.220 -6.846 -40.929 1.00 95.25 265 ARG A N 1
ATOM 2066 C CA . ARG A 1 265 ? 14.608 -6.386 -40.756 1.00 95.25 265 ARG A CA 1
ATOM 2067 C C . ARG A 1 265 ? 14.826 -5.061 -41.483 1.00 95.25 265 ARG A C 1
ATOM 2069 O O . ARG A 1 265 ? 14.959 -5.046 -42.706 1.00 95.25 265 ARG A O 1
ATOM 2076 N N . ILE A 1 266 ? 14.882 -3.965 -40.737 1.00 90.56 266 ILE A N 1
ATOM 2077 C CA . ILE A 1 266 ? 15.192 -2.627 -41.245 1.00 90.56 266 ILE A CA 1
ATOM 2078 C C . ILE A 1 266 ? 16.714 -2.460 -41.215 1.00 90.56 266 ILE A C 1
ATOM 2080 O O . ILE A 1 266 ? 17.340 -2.614 -40.167 1.00 90.56 266 ILE A O 1
ATOM 2084 N N . ARG A 1 267 ? 17.325 -2.205 -42.379 1.00 88.75 267 ARG A N 1
ATOM 2085 C CA . ARG A 1 267 ? 18.786 -2.035 -42.511 1.00 88.75 267 ARG A CA 1
ATOM 2086 C C . ARG A 1 267 ? 19.220 -0.571 -42.511 1.00 88.75 267 ARG A C 1
ATOM 2088 O O . ARG A 1 267 ? 20.322 -0.283 -42.063 1.00 88.75 267 ARG A O 1
ATOM 2095 N N . GLU A 1 268 ? 18.361 0.319 -43.001 1.00 87.12 268 GLU A N 1
ATOM 2096 C CA . GLU A 1 268 ? 18.608 1.755 -43.144 1.00 87.12 268 GLU A CA 1
ATOM 2097 C C . GLU A 1 268 ? 17.310 2.547 -42.898 1.00 87.12 268 GLU A C 1
ATOM 2099 O O . GLU A 1 268 ? 16.225 2.012 -43.143 1.00 87.12 268 GLU A O 1
ATOM 2104 N N . PRO A 1 269 ? 17.392 3.813 -42.440 1.00 85.31 269 PRO A N 1
ATOM 2105 C CA . PRO A 1 269 ? 18.614 4.541 -42.072 1.00 85.31 269 PRO A CA 1
ATOM 2106 C C . PRO A 1 269 ? 19.155 4.188 -40.673 1.00 85.31 269 PRO A C 1
ATOM 2108 O O . PRO A 1 269 ? 20.267 4.582 -40.336 1.00 85.31 269 PRO A O 1
ATOM 2111 N N . ILE A 1 270 ? 18.378 3.454 -39.872 1.00 85.62 270 ILE A N 1
ATOM 2112 C CA . ILE A 1 270 ? 18.746 2.934 -38.550 1.00 85.62 270 ILE A CA 1
ATOM 2113 C C . ILE A 1 270 ? 18.446 1.438 -38.564 1.00 85.62 270 ILE A C 1
ATOM 2115 O O . ILE A 1 270 ? 17.378 1.024 -39.026 1.00 85.62 270 ILE A O 1
ATOM 2119 N N . ARG A 1 271 ? 19.388 0.621 -38.088 1.00 85.56 271 ARG A N 1
ATOM 2120 C CA . ARG A 1 271 ? 19.189 -0.824 -38.003 1.00 85.56 271 ARG A CA 1
ATOM 2121 C C . ARG A 1 271 ? 18.152 -1.130 -36.927 1.00 85.56 271 ARG A C 1
ATOM 2123 O O . ARG A 1 271 ? 18.340 -0.777 -35.771 1.00 85.56 271 ARG A O 1
ATOM 2130 N N . TRP A 1 272 ? 17.076 -1.812 -37.302 1.00 87.75 272 TRP A N 1
ATOM 2131 C CA . TRP A 1 272 ? 16.025 -2.192 -36.361 1.00 87.75 272 TRP A CA 1
ATOM 2132 C C . TRP A 1 272 ? 15.371 -3.503 -36.781 1.00 87.75 272 TRP A C 1
ATOM 2134 O O . TRP A 1 272 ? 14.997 -3.678 -37.942 1.00 87.75 272 TRP A O 1
ATOM 2144 N N . ASN A 1 273 ? 15.216 -4.431 -35.842 1.00 90.31 273 ASN A N 1
ATOM 2145 C CA . ASN A 1 273 ? 14.493 -5.675 -36.078 1.00 90.31 273 ASN A CA 1
ATOM 2146 C C . ASN A 1 273 ? 13.150 -5.596 -35.363 1.00 90.31 273 ASN A C 1
ATOM 2148 O O . ASN A 1 273 ? 13.103 -5.578 -34.138 1.00 90.31 273 ASN A O 1
ATOM 2152 N N . LEU A 1 274 ? 12.063 -5.580 -36.129 1.00 91.62 274 LEU A N 1
ATOM 2153 C CA . LEU A 1 274 ? 10.726 -5.707 -35.569 1.00 91.62 274 LEU A CA 1
ATOM 2154 C C . LEU A 1 274 ? 10.336 -7.185 -35.568 1.00 91.62 274 LEU A C 1
ATOM 2156 O O . LEU A 1 274 ? 10.167 -7.788 -36.634 1.00 91.62 274 LEU A O 1
ATOM 2160 N N . ILE A 1 275 ? 10.216 -7.751 -34.372 1.00 94.44 275 ILE A N 1
ATOM 2161 C CA . ILE A 1 275 ? 9.720 -9.108 -34.149 1.00 94.44 275 ILE A CA 1
ATOM 2162 C C . ILE A 1 275 ? 8.216 -8.993 -33.915 1.00 94.44 275 ILE A C 1
ATOM 2164 O O . ILE A 1 275 ? 7.784 -8.354 -32.963 1.00 94.44 275 ILE A O 1
ATOM 2168 N N . ILE A 1 276 ? 7.429 -9.560 -34.824 1.00 95.50 276 ILE A N 1
ATOM 2169 C CA . ILE A 1 276 ? 5.968 -9.565 -34.755 1.00 95.50 276 ILE A CA 1
ATOM 2170 C C . ILE A 1 276 ? 5.547 -10.929 -34.228 1.00 95.50 276 ILE A C 1
ATOM 2172 O O . ILE A 1 276 ? 5.957 -11.960 -34.773 1.00 95.50 276 ILE A O 1
ATOM 2176 N N . VAL A 1 277 ? 4.739 -10.908 -33.179 1.00 97.00 277 VAL A N 1
ATOM 2177 C CA . VAL A 1 277 ? 4.256 -12.092 -32.474 1.00 97.00 277 VAL A CA 1
ATOM 2178 C C . VAL A 1 277 ? 2.724 -12.175 -32.558 1.00 97.00 277 VAL A C 1
ATOM 2180 O O . VAL A 1 277 ? 2.098 -11.251 -33.071 1.00 97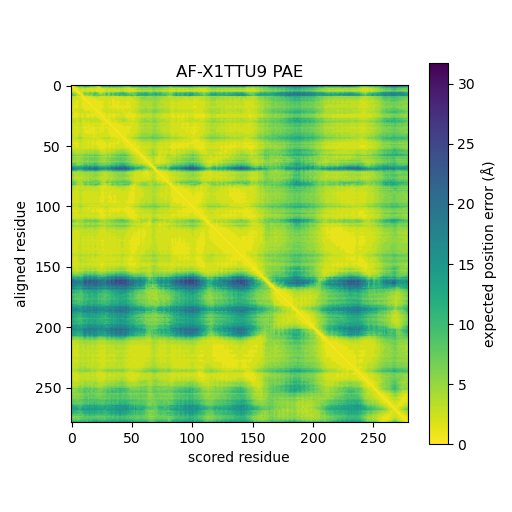.00 277 VAL A O 1
ATOM 2183 N N . ASP A 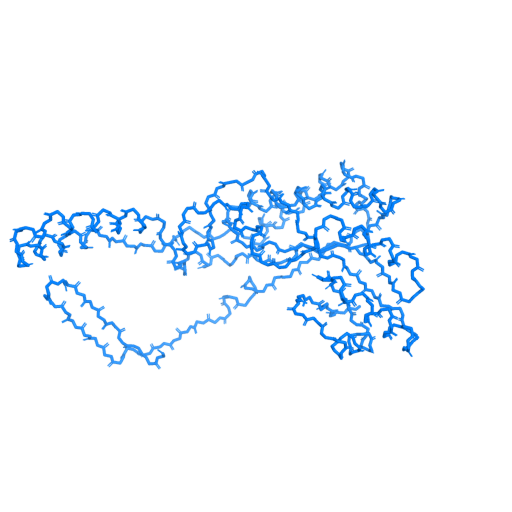1 278 ? 2.124 -13.293 -32.152 1.00 95.25 278 ASP A N 1
ATOM 2184 C CA . ASP A 1 278 ? 0.693 -13.597 -32.346 1.00 95.25 278 ASP A CA 1
ATOM 2185 C C . ASP A 1 278 ? -0.257 -13.032 -31.270 1.00 95.25 278 ASP A C 1
ATOM 2187 O O . ASP A 1 278 ? -1.413 -13.456 -31.193 1.00 95.25 278 ASP A O 1
ATOM 2191 N N . THR A 1 279 ? 0.214 -12.069 -30.471 1.00 91.56 279 THR A N 1
ATOM 2192 C CA . THR A 1 279 ? -0.481 -11.488 -29.306 1.00 91.56 279 THR A CA 1
ATOM 2193 C C . THR A 1 279 ? -0.525 -9.974 -29.336 1.00 91.56 279 THR A C 1
ATOM 2195 O O . THR A 1 279 ? 0.484 -9.383 -29.787 1.00 91.56 279 THR A O 1
#

Nearest PDB structures (foldseek):
  4lus-assembly2_C  TM=7.257E-01  e=1.084E-04  Clostridioides difficile 630
  4lut-assembly1_B  TM=7.008E-01  e=6.355E-05  Clostridioides difficile 630
  4luy-assembly1_B  TM=7.778E-01  e=3.350E-04  Clostridioides difficile 630
  4y2w-assembly1_B  TM=7.732E-01  e=6.437E-04  Caldanaerobacter subterraneus subsp. tengcongensis MB4
  4lus-assembly1_B  TM=7.340E-01  e=1.478E-03  Clostridioides difficile 630

pLDDT: mean 90.92, std 8.75, range [56.41, 98.69]

Sequence (279 aa):
QLISVNGVPKDEQHINRCVRQGVRITIDSLEELDYIEKAASELGRTTQVRLRLKPPVSDFIDHSDFSAEGLVPTDIAAMVYKGGLVFEDVVALGSRILDMENVELVGFHEHHGRHHRSTRYWEAQMKAFAKEMGKVCQALGGYQPQEIDIGGGFAIPRDPFNAVTDYTEPVQLAALYSASKALNLLGSQNRYKVLSRLIDTLETRPNQTPAPTIEAYAEACTRTLREELPKNGIETKDLMLQIEPGRSMHGDAGIHLTTVQNIKRIREPIRWNLIIVDT

Solvent-accessible surface area (backbone atoms only — not comparable to full-atom values): 15535 Å² total; per-residue (Å²): 130,93,51,75,47,70,70,82,87,66,51,63,69,55,41,38,50,34,51,75,68,59,36,34,37,39,43,53,56,80,71,47,52,62,40,44,54,51,37,13,58,78,67,73,37,75,34,47,31,26,47,24,43,56,61,71,31,77,86,39,69,52,59,19,75,63,51,82,90,40,87,45,36,22,32,60,54,35,68,77,36,73,78,39,31,52,72,69,56,47,47,54,51,48,52,53,35,74,74,40,91,33,38,44,76,38,28,41,30,36,50,64,52,54,37,49,78,53,55,68,50,47,33,32,42,34,46,26,45,27,49,48,49,23,54,44,21,53,75,55,77,60,52,74,56,52,33,41,29,63,33,36,49,60,57,35,50,65,48,34,60,69,45,85,68,61,82,60,47,67,59,52,51,51,50,50,50,52,52,54,60,68,34,56,84,65,39,70,70,58,32,34,61,52,48,35,58,54,52,75,67,66,75,88,73,55,46,82,65,62,36,58,52,71,65,53,48,49,49,37,38,51,55,40,36,68,62,37,24,56,78,31,75,35,73,72,78,88,41,43,81,46,71,44,73,49,58,47,70,55,61,80,74,64,80,91,85,77,50,82,74,46,76,51,77,39,75,68,74,47,72,45,76,48,78,39,55,79,119

Mean predicted aligned error: 5.9 Å

Radius of gyration: 24.69 Å; Cα contacts (8 Å, |Δi|>4): 462; chains: 1; bounding box: 57×41×68 Å

Secondary structure (DSSP, 8-state):
---EE-SS---HHHHHHHHHHT-EEEE-STHHHHHHHHHHHHHT--EEEEEEE----TT--SBPTT-TTSS-BHHHHHHHSS--B-HHHHHHHHHHHHT-SSEEEEEEEE----S-SSHHHHHHHHHHHHHHHHHHHHHTTS---SEEE----PPPTTGGGG----TTHHHHHHHHHHHHHHGGGG-HHHHHHHHHHHHTT-------SPPPPHHHHHHHHHHHHHHHHHHTT---TTPEEE---SHHHHTTS------EEEEEEE-SSS-EEEEEE--

InterPro domains:
  IPR009006 Alanine racemase/group IV decarboxylase, C-terminal [G3DSA:2.40.37.10] (254-278)
  IPR022644 Orn/DAP/Arg decarboxylase 2, N-terminal [PF02784] (3-159)
  IPR029066 PLP-binding barrel [G3DSA:3.20.20.10] (1-186)
  IPR029066 PLP-binding barrel [G3DSA:3.20.20.10] (206-253)
  IPR029066 PLP-binding barrel [SSF51419] (3-253)

Foldseek 3Di:
DPAEDDDDDQDLVNLLVCQVVQHEYEDQDLVSLVSNLVSLVVVVAAHEYAAEAQFQLVVFFFAFLPDQPARHTLRVLLNVDGTHDYLVSLLVSLLVQVPGDRYHYQYYEYDSAGRDLDLVSLLSLLLRVLQSRLVSCVSNVNDAHLEYEDEERQAFQCRQQPRPHDNCCVVLVVVLVVLLVVCVVVDDQVSLQVSQVSVVVPDDGGDPGTGDDPVSNCCSNVVSNVVRNVVSSYDPVSYHYHYHYDCNVCVPVDDDDWDFPDWDFDPPPHTDIDGDTPD

Organism: NCBI:txid412755